Protein AF-A0A959EUJ0-F1 (afdb_monomer_lite)

Radius of gyration: 27.32 Å; chains: 1; bounding box: 56×69×72 Å

Foldseek 3Di:
DFVLVQCVQCVVPFAAEAAQDLDCVVQVSVVVSVHFGQLRWDLDLPQLLLVVLLLQCLLQEPPRDLVSLLSQLPRPDHLADVVVSVQVNVVCVVPPGADDPVNVVSVVVVLVVLVVVCVPDVVRDSVSNVVSCCLRRVDDHDYLADKDFLVNLLVSLVVLLVSLVVVCVVDVPVACSSVLSNVLSVVLNVVSVPDPDRIDHPVRSSVSSVVSSRRDTDRRDHGDPPHRHYDNFLVVCPAAIQEYEYAAQFADDDDQDADPDDPVVCVVCVVVVHHDDHSVNVVVVVVVSVCSNVVRHRHYYHYDHDQDDPRDGTHGHPCVVVVPVVDPCCQLVDADPVPDDCPHNCVVVTDGDDDDDDPDDPPD

Secondary structure (DSSP, 8-state):
-HHHHHHHH-TT--PEEE--S--SHHHHHHHHTTPPP--PEE--S--HHHHHHHHGGGGGEES--HHHHHHHHT-SS-SS-HHHHHHHHHHHHHS-SSS-HHHHHHHHHHHHHHHHHHTT-TT--HHHHHHHHIIIIIS--EETTSEEEHHHHHHHHHHHHHHHHHHHHH-GGGTTHHHHHHHHHHHHHHHHHH-S-SEEEHHHHHHHHHHHTS---EESSPPPTTPPPEESSGGG--S-EEEEEESS-B--PPP----SS-HHHHHHHHHTT--PPPHHHHHHHHHHHHHHHHHHEEEEEEE---SEETTEE-PBPTHHHHHHHH-S-GGGG---TTT--TTSGGGGT--PPPP-PPP-----

Structure (mmCIF, N/CA/C/O backbone):
data_AF-A0A959EUJ0-F1
#
_entry.id   AF-A0A959EUJ0-F1
#
loop_
_atom_site.group_PDB
_atom_site.id
_atom_site.type_symbol
_atom_site.label_atom_id
_atom_site.label_alt_id
_atom_site.label_comp_id
_atom_site.label_asym_id
_atom_site.label_entity_id
_atom_site.label_seq_id
_atom_site.pdbx_PDB_ins_code
_atom_site.Cartn_x
_atom_site.Cartn_y
_atom_site.Cartn_z
_atom_site.occupancy
_atom_site.B_iso_or_equiv
_atom_site.auth_seq_id
_atom_site.auth_comp_id
_atom_site.auth_asym_id
_atom_site.auth_atom_id
_atom_site.pdbx_PDB_model_num
ATOM 1 N N . GLY A 1 1 ? -4.614 -15.466 13.936 1.00 77.56 1 GLY A N 1
ATOM 2 C CA . GLY A 1 1 ? -4.045 -14.564 14.977 1.00 77.56 1 GLY A CA 1
ATOM 3 C C . GLY A 1 1 ? -4.871 -14.609 16.260 1.00 77.56 1 GLY A C 1
ATOM 4 O O . GLY A 1 1 ? -6.018 -15.037 16.193 1.00 77.56 1 GLY A O 1
ATOM 5 N N . TYR A 1 2 ? -4.330 -14.190 17.417 1.00 85.69 2 TYR A N 1
ATOM 6 C CA . TYR A 1 2 ? -4.992 -14.361 18.731 1.00 85.69 2 TYR A CA 1
ATOM 7 C C . TYR A 1 2 ? -6.397 -13.739 18.792 1.00 85.69 2 TYR A C 1
ATOM 9 O O . TYR A 1 2 ? -7.359 -14.423 19.137 1.00 85.69 2 TYR A O 1
ATOM 17 N N . LEU A 1 3 ? -6.545 -12.471 18.385 1.00 89.12 3 LEU A N 1
ATOM 18 C CA . LEU A 1 3 ? -7.841 -11.783 18.412 1.00 89.12 3 LEU A CA 1
ATOM 19 C C . LEU A 1 3 ? -8.878 -12.432 17.475 1.00 89.12 3 LEU A C 1
ATOM 21 O O . LEU A 1 3 ? -10.041 -12.574 17.839 1.00 89.12 3 LEU A O 1
ATOM 25 N N . ALA A 1 4 ? -8.465 -12.901 16.297 1.00 91.69 4 ALA A N 1
ATOM 26 C CA . ALA A 1 4 ? -9.360 -13.622 15.392 1.00 91.69 4 ALA A CA 1
ATOM 27 C C . ALA A 1 4 ? -9.865 -14.943 16.004 1.00 91.69 4 ALA A C 1
ATOM 29 O O . ALA A 1 4 ? -11.054 -15.257 15.931 1.00 91.69 4 ALA A O 1
ATOM 30 N N . GLN A 1 5 ? -8.996 -15.683 16.701 1.00 90.12 5 GLN A N 1
ATOM 31 C CA . GLN A 1 5 ? -9.407 -16.876 17.449 1.00 90.12 5 GLN A CA 1
ATOM 32 C C . GLN A 1 5 ? -10.341 -16.535 18.615 1.00 90.12 5 GLN A C 1
ATOM 34 O O . GLN A 1 5 ? -11.260 -17.309 18.896 1.00 90.12 5 GLN A O 1
ATOM 39 N N . LEU A 1 6 ? -10.131 -15.390 19.276 1.00 90.25 6 LEU A N 1
ATOM 40 C CA . LEU A 1 6 ? -11.024 -14.882 20.316 1.00 90.25 6 LEU A CA 1
ATOM 41 C C . LEU A 1 6 ? -12.431 -14.665 19.750 1.00 90.25 6 LEU A C 1
ATOM 43 O O . LEU A 1 6 ? -13.390 -15.189 20.311 1.00 90.25 6 LEU A O 1
ATOM 47 N N . PHE A 1 7 ? -12.563 -13.978 18.612 1.00 93.69 7 PHE A N 1
ATOM 48 C CA . PHE A 1 7 ? -13.858 -13.784 17.955 1.00 93.69 7 PHE A CA 1
ATOM 49 C C . PHE A 1 7 ? -14.520 -15.108 17.575 1.00 93.69 7 PHE A C 1
ATOM 51 O O . PHE A 1 7 ? -15.696 -15.314 17.870 1.00 93.69 7 PHE A O 1
ATOM 58 N N . ARG A 1 8 ? -13.760 -16.053 17.006 1.00 93.06 8 ARG A N 1
ATOM 59 C CA . ARG A 1 8 ? -14.292 -17.368 16.621 1.00 93.06 8 ARG A CA 1
ATOM 60 C C . ARG A 1 8 ? -14.852 -18.151 17.808 1.00 93.06 8 ARG A C 1
ATOM 62 O O . ARG A 1 8 ? -15.856 -18.843 17.674 1.00 93.06 8 ARG A O 1
ATOM 69 N N . ARG A 1 9 ? -14.199 -18.064 18.969 1.00 92.19 9 ARG A N 1
ATOM 70 C CA . ARG A 1 9 ? -14.621 -18.745 20.206 1.00 92.19 9 ARG A CA 1
ATOM 71 C C . ARG A 1 9 ? -15.752 -18.026 20.937 1.00 92.19 9 ARG A C 1
ATOM 73 O O . ARG A 1 9 ? -16.421 -18.642 21.758 1.00 92.19 9 ARG A O 1
ATOM 80 N N . ASN A 1 10 ? -15.981 -16.752 20.634 1.00 92.81 10 ASN A N 1
ATOM 81 C CA . ASN A 1 10 ? -16.971 -15.913 21.299 1.00 92.81 10 ASN A CA 1
ATOM 82 C C . ASN A 1 10 ? -17.925 -15.301 20.256 1.00 92.81 10 ASN A C 1
ATOM 84 O O . ASN A 1 10 ? -17.923 -14.087 20.074 1.00 92.81 10 ASN A O 1
ATOM 88 N N . PRO A 1 11 ? -18.773 -16.098 19.575 1.00 91.88 11 PRO A N 1
ATOM 89 C CA . PRO A 1 11 ? -19.601 -15.617 18.461 1.00 91.88 11 PRO A CA 1
ATOM 90 C C . PRO A 1 11 ? -20.630 -14.544 18.861 1.00 91.88 11 PRO A C 1
ATOM 92 O O . PRO A 1 11 ? -21.069 -13.764 18.018 1.00 91.88 11 PRO A O 1
ATOM 95 N N . ALA A 1 12 ? -21.004 -14.482 20.145 1.00 92.25 12 ALA A N 1
ATOM 96 C CA . ALA A 1 12 ? -21.861 -13.431 20.696 1.00 92.25 12 ALA A CA 1
ATOM 97 C C . ALA A 1 12 ? -21.122 -12.093 20.903 1.00 92.25 12 ALA A C 1
ATOM 99 O O . ALA A 1 12 ? -21.755 -11.050 21.062 1.00 92.25 12 ALA A O 1
ATOM 100 N N . PHE A 1 13 ? -19.787 -12.100 20.917 1.00 93.38 13 PHE A N 1
ATOM 101 C CA . PHE A 1 13 ? -18.982 -10.892 21.007 1.00 93.38 13 PHE A CA 1
ATOM 102 C C . PHE A 1 13 ? -18.775 -10.300 19.611 1.00 93.38 13 PHE A C 1
ATOM 104 O O . PHE A 1 13 ? -17.874 -10.690 18.871 1.00 93.38 13 PHE A O 1
ATOM 111 N N . ARG A 1 14 ? -19.638 -9.346 19.253 1.00 94.31 14 ARG A N 1
ATOM 112 C CA . ARG A 1 14 ? -19.612 -8.643 17.964 1.00 94.31 14 ARG A CA 1
ATOM 113 C C . ARG A 1 14 ? -19.468 -7.130 18.169 1.00 94.31 14 ARG A C 1
ATOM 115 O O . ARG A 1 14 ? -20.455 -6.410 18.021 1.00 94.31 14 ARG A O 1
ATOM 122 N N . PRO A 1 15 ? -18.283 -6.646 18.576 1.00 96.25 15 PRO A N 1
ATOM 123 C CA . PRO A 1 15 ? -18.059 -5.221 18.776 1.00 96.25 15 PRO A CA 1
ATOM 124 C C . PRO A 1 15 ? -18.045 -4.463 17.445 1.00 96.25 15 PRO A C 1
ATOM 126 O O . PRO A 1 15 ? -17.823 -5.043 16.381 1.00 96.25 15 PRO A O 1
ATOM 129 N N . VAL A 1 16 ? -18.215 -3.144 17.525 1.00 97.12 16 VAL A N 1
ATOM 130 C CA . VAL A 1 16 ? -17.777 -2.241 16.456 1.00 97.12 16 VAL A CA 1
ATOM 131 C C . VAL A 1 16 ? -16.267 -2.046 16.586 1.00 97.12 16 VAL A C 1
ATOM 133 O O . VAL A 1 16 ? -15.774 -1.718 17.663 1.00 97.12 16 VAL A O 1
ATOM 136 N N . CYS A 1 17 ? -15.523 -2.252 15.504 1.00 96.19 17 CYS A N 1
ATOM 137 C CA . CYS A 1 17 ? -14.071 -2.118 15.491 1.00 96.19 17 CYS A CA 1
ATOM 138 C C . CYS A 1 17 ? -13.645 -0.711 15.043 1.00 96.19 17 CYS A C 1
ATOM 140 O O . CYS A 1 17 ? -13.953 -0.288 13.933 1.00 96.19 17 CYS A O 1
ATOM 142 N N . LEU A 1 18 ? -12.896 0.011 15.872 1.00 94.94 18 LEU A N 1
ATOM 143 C CA . LEU A 1 18 ? -12.153 1.198 15.458 1.00 94.94 18 LEU A CA 1
ATOM 144 C C . LEU A 1 18 ? -10.769 0.750 14.983 1.00 94.94 18 LEU A C 1
ATOM 146 O O . LEU A 1 18 ? -9.990 0.224 15.776 1.00 94.94 18 LEU A O 1
ATOM 150 N N . LEU A 1 19 ? -10.496 0.935 13.691 1.00 92.62 19 LEU A N 1
ATOM 151 C CA . LEU A 1 19 ? -9.289 0.486 12.997 1.00 92.62 19 LEU A CA 1
ATOM 152 C C . LEU A 1 19 ? -8.544 1.709 12.431 1.00 92.62 19 LEU A C 1
ATOM 154 O O . LEU A 1 19 ? -8.757 2.053 11.273 1.00 92.62 19 LEU A O 1
ATOM 158 N N . PRO A 1 20 ? -7.703 2.409 13.214 1.00 85.75 20 PRO A N 1
ATOM 159 C CA . PRO A 1 20 ? -7.078 3.671 12.795 1.00 85.75 20 PRO A CA 1
ATOM 160 C C . PRO A 1 20 ? -6.220 3.553 11.531 1.00 85.75 20 PRO A C 1
ATOM 162 O O . PRO A 1 20 ? -6.082 4.502 10.761 1.00 85.75 20 PRO A O 1
ATOM 165 N N . GLU A 1 21 ? -5.652 2.372 11.303 1.00 78.44 21 GLU A N 1
ATOM 166 C CA . GLU A 1 21 ? -4.796 2.083 10.163 1.00 78.44 21 GLU A CA 1
ATOM 167 C C . GLU A 1 21 ? -5.524 1.241 9.117 1.00 78.44 21 GLU A C 1
ATOM 169 O O . GLU A 1 21 ? -6.150 0.226 9.421 1.00 78.44 21 GLU A O 1
ATOM 174 N N . LYS A 1 22 ? -5.365 1.620 7.845 1.00 73.69 22 LYS A N 1
ATOM 175 C CA . LYS A 1 22 ? -5.838 0.846 6.688 1.00 73.69 22 LYS A CA 1
ATOM 176 C C . LYS A 1 22 ? -4.865 -0.293 6.356 1.00 73.69 22 LYS A C 1
ATOM 178 O O . LYS A 1 22 ? -4.265 -0.325 5.276 1.00 73.69 22 LYS A O 1
ATOM 183 N N . ASN A 1 23 ? -4.669 -1.194 7.318 1.00 76.12 23 ASN A N 1
ATOM 184 C CA . ASN A 1 23 ? -3.876 -2.412 7.170 1.00 76.12 23 ASN A CA 1
ATOM 185 C C . ASN A 1 23 ? -4.783 -3.653 7.209 1.00 76.12 23 ASN A C 1
ATOM 187 O O . ASN A 1 23 ? -5.855 -3.644 7.809 1.00 76.12 23 ASN A O 1
ATOM 191 N N . ARG A 1 24 ? -4.366 -4.723 6.526 1.00 81.94 24 ARG A N 1
ATOM 192 C CA . ARG A 1 24 ? -5.159 -5.959 6.416 1.00 81.94 24 ARG A CA 1
ATOM 193 C C . ARG A 1 24 ? -4.820 -6.995 7.483 1.00 81.94 24 ARG A C 1
ATOM 195 O O . ARG A 1 24 ? -5.439 -8.044 7.501 1.00 81.94 24 ARG A O 1
ATOM 202 N N . THR A 1 25 ? -3.914 -6.698 8.415 1.00 86.06 25 THR A N 1
ATOM 203 C CA . THR A 1 25 ? -3.422 -7.661 9.414 1.00 86.06 25 THR A CA 1
ATOM 204 C C . THR A 1 25 ? -4.556 -8.321 10.200 1.00 86.06 25 THR A C 1
ATOM 206 O O . THR A 1 25 ? -4.563 -9.539 10.376 1.00 86.06 25 THR A O 1
ATOM 209 N N . LEU A 1 26 ? -5.531 -7.530 10.663 1.00 89.25 26 LEU A N 1
ATOM 210 C CA . LEU A 1 26 ? -6.684 -8.069 11.382 1.00 89.25 26 LEU A CA 1
ATOM 211 C C . LEU A 1 26 ? -7.627 -8.841 10.450 1.00 89.25 26 LEU A C 1
ATOM 213 O O . LEU A 1 26 ? -8.055 -9.932 10.806 1.00 89.25 26 LEU A O 1
ATOM 217 N N . ASP A 1 27 ? -7.928 -8.294 9.272 1.00 91.25 27 ASP A N 1
ATOM 218 C CA . ASP A 1 27 ? -8.828 -8.900 8.280 1.00 91.25 27 ASP A CA 1
ATOM 219 C C . ASP A 1 27 ? -8.297 -10.257 7.784 1.00 91.25 27 ASP A C 1
ATOM 221 O O . ASP A 1 27 ? -8.982 -11.270 7.879 1.00 91.25 27 ASP A O 1
ATOM 225 N N . ASP A 1 28 ? -7.023 -10.320 7.392 1.00 89.44 28 ASP A N 1
ATOM 226 C CA . ASP A 1 28 ? -6.352 -11.556 6.983 1.00 89.44 28 ASP A CA 1
ATOM 227 C C . ASP A 1 28 ? -6.362 -12.592 8.121 1.00 89.44 28 ASP A C 1
ATOM 229 O O . ASP A 1 28 ? -6.591 -13.779 7.889 1.00 89.44 28 ASP A O 1
ATOM 233 N N . ALA A 1 29 ? -6.177 -12.157 9.374 1.00 90.94 29 ALA A N 1
ATOM 234 C CA . ALA A 1 29 ? -6.268 -13.047 10.527 1.00 90.94 29 ALA A CA 1
ATOM 235 C C . ALA A 1 29 ? -7.696 -13.566 10.770 1.00 90.94 29 ALA A C 1
ATOM 237 O O . ALA A 1 29 ? -7.837 -14.710 11.203 1.00 90.94 29 ALA A O 1
ATOM 238 N N . LEU A 1 30 ? -8.734 -12.757 10.525 1.00 92.88 30 LEU A N 1
ATOM 239 C CA . LEU A 1 30 ? -10.138 -13.178 10.600 1.00 92.88 30 LEU A CA 1
ATOM 240 C C . LEU A 1 30 ? -10.429 -14.246 9.542 1.00 92.88 30 LEU A C 1
ATOM 242 O O . LEU A 1 30 ? -10.909 -15.327 9.889 1.00 92.88 30 LEU A O 1
ATOM 246 N N . VAL A 1 31 ? -10.049 -13.984 8.290 1.00 91.69 31 VAL A N 1
ATOM 247 C CA . VAL A 1 31 ? -10.242 -14.904 7.159 1.00 91.69 31 VAL A CA 1
ATOM 248 C C . VAL A 1 31 ? -9.523 -16.233 7.394 1.00 91.69 31 VAL A C 1
ATOM 250 O O . VAL A 1 31 ? -10.121 -17.295 7.232 1.00 91.69 31 VAL A O 1
ATOM 253 N N . GLN A 1 32 ? -8.272 -16.206 7.867 1.00 89.88 32 GLN A N 1
ATOM 254 C CA . GLN A 1 32 ? -7.517 -17.421 8.210 1.00 89.88 32 GLN A CA 1
ATOM 255 C C . GLN A 1 32 ? -8.189 -18.273 9.296 1.00 89.88 32 GLN A C 1
ATOM 257 O O . GLN A 1 32 ? -8.022 -19.491 9.321 1.00 89.88 32 GLN A O 1
ATOM 262 N N . GLU A 1 33 ? -8.949 -17.653 10.200 1.00 91.44 33 GLU A N 1
ATOM 263 C CA . GLU A 1 33 ? -9.708 -18.357 11.237 1.00 91.44 33 GLU A CA 1
ATOM 264 C C . GLU A 1 33 ? -11.118 -18.774 10.785 1.00 91.44 33 GLU A C 1
ATOM 266 O O . GLU A 1 33 ? -11.860 -19.355 11.584 1.00 91.44 33 GLU A O 1
ATOM 271 N N . GLY A 1 34 ? -11.475 -18.524 9.519 1.00 92.06 34 GLY A N 1
ATOM 272 C CA . GLY A 1 34 ? -12.773 -18.847 8.924 1.00 92.06 34 GLY A CA 1
ATOM 273 C C . GLY A 1 34 ? -13.881 -17.845 9.258 1.00 92.06 34 GLY A C 1
ATOM 274 O O . GLY A 1 34 ? -15.056 -18.207 9.223 1.00 92.06 34 GLY A O 1
ATOM 275 N N . LEU A 1 35 ? -13.526 -16.615 9.642 1.00 94.75 35 LEU A N 1
ATOM 276 C CA . LEU A 1 35 ? -14.478 -15.530 9.882 1.00 94.75 35 LEU A CA 1
ATOM 277 C C . LEU A 1 35 ? -14.647 -14.667 8.618 1.00 94.75 35 LEU A C 1
ATOM 279 O O . LEU A 1 35 ? -13.693 -14.559 7.848 1.00 94.75 35 LEU A O 1
ATOM 283 N N . PRO A 1 36 ? -15.820 -14.033 8.416 1.00 94.19 36 PRO A N 1
ATOM 284 C CA . PRO A 1 36 ? -16.077 -13.244 7.214 1.00 94.19 36 PRO A CA 1
ATOM 285 C C . PRO A 1 36 ? -15.117 -12.060 7.074 1.00 94.19 36 PRO A C 1
ATOM 287 O O . PRO A 1 36 ? -14.876 -11.345 8.055 1.00 94.19 36 PRO A O 1
ATOM 290 N N . SER A 1 37 ? -14.618 -11.830 5.858 1.00 92.94 37 SER A N 1
ATOM 291 C CA . SER A 1 37 ? -13.744 -10.690 5.569 1.00 92.94 37 SER A CA 1
ATOM 292 C C . SER A 1 37 ? -14.455 -9.355 5.795 1.00 92.94 37 SER A C 1
ATOM 294 O O . SER A 1 37 ? -15.610 -9.159 5.412 1.00 92.94 37 SER A O 1
ATOM 296 N N . LEU A 1 38 ? -13.735 -8.412 6.399 1.00 92.00 38 LEU A N 1
ATOM 297 C CA . LEU A 1 38 ? -14.149 -7.021 6.577 1.00 92.00 38 LEU A CA 1
ATOM 298 C C . LEU A 1 38 ? -14.074 -6.224 5.266 1.00 92.00 38 LEU A C 1
ATOM 300 O O . LEU A 1 38 ? -14.677 -5.157 5.177 1.00 92.00 38 LEU A O 1
ATOM 304 N N . GLY A 1 39 ? -13.326 -6.708 4.271 1.00 88.00 39 GLY A N 1
ATOM 305 C CA . GLY A 1 39 ? -13.074 -5.989 3.025 1.00 88.00 39 GLY A CA 1
ATOM 306 C C . GLY A 1 39 ? -12.170 -4.766 3.205 1.00 88.00 39 GLY A C 1
ATOM 307 O O . GLY A 1 39 ? -12.369 -3.734 2.555 1.00 88.00 39 GLY A O 1
ATOM 308 N N . ILE A 1 40 ? -11.185 -4.837 4.113 1.00 85.75 40 ILE A N 1
ATOM 309 C CA . ILE A 1 40 ? -10.312 -3.691 4.402 1.00 85.75 40 ILE A CA 1
ATOM 310 C C . ILE A 1 40 ? -9.396 -3.412 3.210 1.00 85.75 40 ILE A C 1
ATOM 312 O O . ILE A 1 40 ? -8.676 -4.278 2.707 1.00 85.75 40 ILE A O 1
ATOM 316 N N . GLN A 1 41 ? -9.372 -2.147 2.790 1.00 72.75 41 GLN A N 1
ATOM 317 C CA . GLN A 1 41 ? -8.448 -1.679 1.767 1.00 72.75 41 GLN A CA 1
ATOM 318 C C . GLN A 1 41 ? -7.023 -1.654 2.318 1.00 72.75 41 GLN A C 1
ATOM 320 O O . GLN A 1 41 ? -6.772 -1.035 3.350 1.00 72.75 41 GLN A O 1
ATOM 325 N N . SER A 1 42 ? -6.072 -2.260 1.603 1.00 65.88 42 SER A N 1
ATOM 326 C CA . SER A 1 42 ? -4.654 -2.124 1.950 1.00 65.88 42 SER A CA 1
ATOM 327 C C . SER A 1 42 ? -4.063 -0.897 1.269 1.00 65.88 42 SER A C 1
ATOM 329 O O . SER A 1 42 ? -4.101 -0.769 0.039 1.00 65.88 42 SER A O 1
ATOM 331 N N . ALA A 1 43 ? -3.470 -0.020 2.077 1.00 56.88 43 ALA A N 1
ATOM 332 C CA . ALA A 1 43 ? -2.674 1.123 1.639 1.00 56.88 43 ALA A CA 1
ATOM 333 C C . ALA A 1 43 ? -1.167 0.911 1.912 1.00 56.88 43 ALA A C 1
ATOM 335 O O . ALA A 1 43 ? -0.458 1.858 2.230 1.00 56.88 43 ALA A O 1
ATOM 336 N N . SER A 1 44 ? -0.657 -0.329 1.809 1.00 53.97 44 SER A N 1
ATOM 337 C CA . SER A 1 44 ? 0.768 -0.596 2.085 1.00 53.97 44 SER A CA 1
ATOM 338 C C . SER A 1 44 ? 1.705 0.179 1.145 1.00 53.97 44 SER A C 1
ATOM 340 O O . SER A 1 44 ? 1.530 0.123 -0.076 1.00 53.97 44 SER A O 1
ATOM 342 N N . LEU A 1 45 ? 2.701 0.852 1.738 1.00 46.56 45 LEU A N 1
ATOM 343 C CA . LEU A 1 45 ? 3.821 1.555 1.090 1.00 46.56 45 LEU A CA 1
ATOM 344 C C . LEU A 1 45 ? 4.936 0.599 0.627 1.00 46.56 45 LEU A C 1
ATOM 346 O O . LEU A 1 45 ? 5.677 0.904 -0.309 1.00 46.56 45 LEU A O 1
ATOM 350 N N . ALA A 1 46 ? 5.054 -0.568 1.266 1.00 47.78 46 ALA A N 1
ATOM 351 C CA . ALA A 1 46 ? 6.067 -1.576 0.974 1.00 47.78 46 ALA A CA 1
ATOM 352 C C . ALA A 1 46 ? 5.536 -2.562 -0.076 1.00 47.78 46 ALA A C 1
ATOM 354 O O . ALA A 1 46 ? 5.164 -3.692 0.238 1.00 47.78 46 ALA A O 1
ATOM 355 N N . ARG A 1 47 ? 5.441 -2.113 -1.333 1.00 62.62 47 ARG A N 1
ATOM 356 C CA . ARG A 1 47 ? 5.062 -2.968 -2.468 1.00 62.62 47 ARG A CA 1
ATOM 357 C C . ARG A 1 47 ? 6.268 -3.160 -3.386 1.00 62.62 47 ARG A C 1
ATOM 359 O O . ARG A 1 47 ? 6.521 -2.280 -4.209 1.00 62.62 47 ARG A O 1
ATOM 366 N N . PRO A 1 48 ? 6.983 -4.298 -3.294 1.00 61.56 48 PRO A N 1
ATOM 367 C CA . PRO A 1 48 ? 8.112 -4.600 -4.175 1.00 61.56 48 PRO A CA 1
ATOM 368 C C . PRO A 1 48 ? 7.760 -4.476 -5.665 1.00 61.56 48 PRO A C 1
ATOM 370 O O . PRO A 1 48 ? 8.572 -4.011 -6.454 1.00 61.56 48 PRO A O 1
ATOM 373 N N . SER A 1 49 ? 6.516 -4.792 -6.053 1.00 70.00 49 SER A N 1
ATOM 374 C CA . SER A 1 49 ? 6.051 -4.635 -7.435 1.00 70.00 49 SER A CA 1
ATOM 375 C C . SER A 1 49 ? 5.993 -3.180 -7.909 1.00 70.00 49 SER A C 1
ATOM 377 O O . SER A 1 49 ? 6.191 -2.941 -9.091 1.00 70.00 49 SER A O 1
ATOM 379 N N . LEU A 1 50 ? 5.771 -2.191 -7.031 1.00 77.31 50 LEU A N 1
ATOM 380 C CA . LEU A 1 50 ? 5.731 -0.772 -7.419 1.00 77.31 50 LEU A CA 1
ATOM 381 C C . LEU A 1 50 ? 7.124 -0.156 -7.580 1.00 77.31 50 LEU A C 1
ATOM 383 O O . LEU A 1 50 ? 7.259 0.866 -8.251 1.00 77.31 50 LEU A O 1
ATOM 387 N N . GLN A 1 51 ? 8.166 -0.771 -7.011 1.00 82.31 51 GLN A N 1
ATOM 388 C CA . GLN A 1 51 ? 9.559 -0.346 -7.194 1.00 82.31 51 GLN A CA 1
ATOM 389 C C . GLN A 1 51 ? 9.932 -0.286 -8.679 1.00 82.31 51 GLN A C 1
ATOM 391 O O . GLN A 1 51 ? 10.649 0.615 -9.115 1.00 82.31 51 GLN A O 1
ATOM 396 N N . ILE A 1 52 ? 9.343 -1.179 -9.476 1.00 89.88 52 ILE A N 1
ATOM 397 C CA . ILE A 1 52 ? 9.548 -1.233 -10.915 1.00 89.88 52 ILE A CA 1
ATOM 398 C C . ILE A 1 52 ? 9.178 0.074 -11.623 1.00 89.88 52 ILE A C 1
ATOM 400 O O . ILE A 1 52 ? 9.870 0.454 -12.558 1.00 89.88 52 ILE A O 1
ATOM 404 N N . LEU A 1 53 ? 8.169 0.819 -11.142 1.00 90.06 53 LEU A N 1
ATOM 405 C CA . LEU A 1 53 ? 7.747 2.097 -11.733 1.00 90.06 53 LEU A CA 1
ATOM 406 C C . LEU A 1 53 ? 8.880 3.129 -11.726 1.00 90.06 53 LEU A C 1
ATOM 408 O O . LEU A 1 53 ? 8.975 3.948 -12.637 1.00 90.06 53 LEU A O 1
ATOM 412 N N . LYS A 1 54 ? 9.750 3.072 -10.711 1.00 88.94 54 LYS A N 1
ATOM 413 C CA . LYS A 1 54 ? 10.927 3.940 -10.590 1.00 88.94 54 LYS A CA 1
ATOM 414 C C . LYS A 1 54 ? 12.094 3.446 -11.437 1.00 88.94 54 LYS A C 1
ATOM 416 O O . LYS A 1 54 ? 12.859 4.255 -11.944 1.00 88.94 54 LYS A O 1
ATOM 421 N N . LEU A 1 55 ? 12.239 2.131 -11.583 1.00 93.19 55 LEU A N 1
ATOM 422 C CA . LEU A 1 55 ? 13.380 1.530 -12.273 1.00 93.19 55 LEU A CA 1
ATOM 423 C C . LEU A 1 55 ? 13.235 1.557 -13.794 1.00 93.19 55 LEU A C 1
ATOM 425 O O . LEU A 1 55 ? 14.219 1.774 -14.495 1.00 93.19 55 LEU A O 1
ATOM 429 N N . VAL A 1 56 ? 12.018 1.403 -14.321 1.00 94.50 56 VAL A N 1
ATOM 430 C CA . VAL A 1 56 ? 11.791 1.370 -15.777 1.00 94.50 56 VAL A CA 1
ATOM 431 C C . VAL A 1 56 ? 12.187 2.672 -16.476 1.00 94.50 56 VAL A C 1
ATOM 433 O O . VAL A 1 56 ? 12.584 2.647 -17.639 1.00 94.50 56 VAL A O 1
ATOM 436 N N . THR A 1 57 ? 12.144 3.811 -15.778 1.00 93.88 57 THR A N 1
ATOM 437 C CA . THR A 1 57 ? 12.559 5.104 -16.338 1.00 93.88 57 THR A CA 1
ATOM 438 C C . THR A 1 57 ? 14.075 5.225 -16.480 1.00 93.88 57 THR A C 1
ATOM 440 O O . THR A 1 57 ? 14.534 5.997 -17.317 1.00 93.88 57 THR A O 1
ATOM 443 N N . ALA A 1 58 ? 14.870 4.433 -15.747 1.00 93.44 58 ALA A N 1
ATOM 444 C CA . ALA A 1 58 ? 16.331 4.434 -15.864 1.00 93.44 58 ALA A CA 1
ATOM 445 C C . ALA A 1 58 ? 16.797 4.059 -17.279 1.00 93.44 58 ALA A C 1
ATOM 447 O O . ALA A 1 58 ? 17.810 4.562 -17.757 1.00 93.44 58 ALA A O 1
ATOM 448 N N . PHE A 1 59 ? 16.018 3.236 -17.985 1.00 95.00 59 PHE A N 1
ATOM 449 C CA . PHE A 1 59 ? 16.320 2.815 -19.350 1.00 95.00 59 PHE A CA 1
ATOM 450 C C . PHE A 1 59 ? 16.142 3.928 -20.398 1.00 95.00 59 PHE A C 1
ATOM 452 O O . PHE A 1 59 ? 16.419 3.683 -21.571 1.00 95.00 59 PHE A O 1
ATOM 459 N N . LEU A 1 60 ? 15.625 5.111 -20.036 1.00 95.81 60 LEU A N 1
ATOM 460 C CA . LEU A 1 60 ? 15.494 6.264 -20.944 1.00 95.81 60 LEU A CA 1
ATOM 461 C C . LEU A 1 60 ? 16.790 7.042 -21.118 1.00 95.81 60 LEU A C 1
ATOM 463 O O . LEU A 1 60 ? 16.943 7.715 -22.132 1.00 95.81 60 LEU A O 1
ATOM 467 N N . TRP A 1 61 ? 17.688 6.970 -20.143 1.00 95.62 61 TRP A N 1
ATOM 468 C CA . TRP A 1 61 ? 18.755 7.949 -19.999 1.00 95.62 61 TRP A CA 1
ATOM 469 C C . TRP A 1 61 ? 20.105 7.408 -20.457 1.00 95.62 61 TRP A C 1
ATOM 471 O O . TRP A 1 61 ? 20.389 6.216 -20.326 1.00 95.62 61 TRP A O 1
ATOM 481 N N . ASP A 1 62 ? 20.928 8.304 -20.993 1.00 93.69 62 ASP A N 1
ATOM 482 C CA . ASP A 1 62 ? 22.333 8.094 -21.315 1.00 93.69 62 ASP A CA 1
ATOM 483 C C . ASP A 1 62 ? 23.200 9.089 -20.509 1.00 93.69 62 ASP A C 1
ATOM 485 O O . ASP A 1 62 ? 22.930 10.293 -20.547 1.00 93.69 62 ASP A O 1
ATOM 489 N N . PRO A 1 63 ? 24.216 8.624 -19.758 1.00 92.50 63 PRO A N 1
ATOM 490 C CA . PRO A 1 63 ? 24.563 7.222 -19.545 1.00 92.50 63 PRO A CA 1
ATOM 491 C C . PRO A 1 63 ? 23.496 6.480 -18.728 1.00 92.50 63 PRO A C 1
ATOM 493 O O . PRO A 1 63 ? 22.827 7.048 -17.864 1.00 92.50 63 PRO A O 1
ATOM 496 N N . VAL A 1 64 ? 23.367 5.179 -18.983 1.00 90.00 64 VAL A N 1
ATOM 497 C CA . VAL A 1 64 ? 22.527 4.300 -18.161 1.00 90.00 64 VAL A CA 1
ATOM 498 C C . VAL A 1 64 ? 23.124 4.163 -16.768 1.00 90.00 64 VAL A C 1
ATOM 500 O O . VAL A 1 64 ? 24.323 3.933 -16.628 1.00 90.00 64 VAL A O 1
ATOM 503 N N . ASP A 1 65 ? 22.270 4.224 -15.748 1.00 91.44 65 ASP A N 1
ATOM 504 C CA . ASP A 1 65 ? 22.636 3.913 -14.368 1.00 91.44 65 ASP A CA 1
ATOM 505 C C . ASP A 1 65 ? 22.739 2.381 -14.179 1.00 91.44 65 ASP A C 1
ATOM 507 O O . ASP A 1 65 ? 21.710 1.692 -14.159 1.00 91.44 65 ASP A O 1
ATOM 511 N N . PRO A 1 66 ? 23.956 1.813 -14.049 1.00 89.81 66 PRO A N 1
ATOM 512 C CA . PRO A 1 66 ? 24.140 0.366 -13.963 1.00 89.81 66 PRO A CA 1
ATOM 513 C C . PRO A 1 66 ? 23.557 -0.225 -12.674 1.00 89.81 66 PRO A C 1
ATOM 515 O O . PRO A 1 66 ? 23.161 -1.392 -12.675 1.00 89.81 66 PRO A O 1
ATOM 518 N N . TYR A 1 67 ? 23.448 0.560 -11.596 1.00 90.75 67 TYR A N 1
ATOM 519 C CA . TYR A 1 67 ? 22.871 0.096 -10.335 1.00 90.75 67 TYR A CA 1
ATOM 520 C C . TYR A 1 67 ? 21.360 -0.070 -10.462 1.00 90.75 67 TYR A C 1
ATOM 522 O O . TYR A 1 67 ? 20.838 -1.120 -10.094 1.00 90.75 67 TYR A O 1
ATOM 530 N N . LYS A 1 68 ? 20.667 0.901 -11.074 1.00 92.44 68 LYS A N 1
ATOM 531 C CA . LYS A 1 68 ? 19.221 0.792 -11.346 1.00 92.44 68 LYS A CA 1
ATOM 532 C C . LYS A 1 68 ? 18.903 -0.357 -12.306 1.00 92.44 68 LYS A C 1
ATOM 534 O O . LYS A 1 68 ? 17.889 -1.033 -12.140 1.00 92.44 68 LYS A O 1
ATOM 539 N N . VAL A 1 69 ? 19.766 -0.616 -13.293 1.00 93.12 69 VAL A N 1
ATOM 540 C CA . VAL A 1 69 ? 19.593 -1.774 -14.187 1.00 93.12 69 VAL A CA 1
ATOM 541 C C . VAL A 1 69 ? 19.803 -3.090 -13.445 1.00 93.12 69 VAL A C 1
ATOM 543 O O . VAL A 1 69 ? 18.985 -3.993 -13.610 1.00 93.12 69 VAL A O 1
ATOM 546 N N . LEU A 1 70 ? 20.849 -3.203 -12.618 1.00 92.94 70 LEU A N 1
ATOM 547 C CA . LEU A 1 70 ? 21.078 -4.387 -11.786 1.00 92.94 70 LEU A CA 1
ATOM 548 C C . LEU A 1 70 ? 19.891 -4.641 -10.846 1.00 92.94 70 LEU A C 1
ATOM 550 O O . LEU A 1 70 ? 19.429 -5.774 -10.731 1.00 92.94 70 LEU A O 1
ATOM 554 N N . GLU A 1 71 ? 19.371 -3.589 -10.217 1.00 92.69 71 GLU A N 1
ATOM 555 C CA . GLU A 1 71 ? 18.194 -3.647 -9.351 1.00 92.69 71 GLU A CA 1
ATOM 556 C C . GLU A 1 71 ? 16.967 -4.163 -10.114 1.00 92.69 71 GLU A C 1
ATOM 558 O O . GLU A 1 71 ? 16.308 -5.092 -9.651 1.00 92.69 71 GLU A O 1
ATOM 563 N N . PHE A 1 72 ? 16.717 -3.651 -11.326 1.00 93.94 72 PHE A N 1
ATOM 564 C CA . PHE A 1 72 ? 15.614 -4.095 -12.183 1.00 93.94 72 PHE A CA 1
ATOM 565 C C . PHE A 1 72 ? 15.702 -5.583 -12.542 1.00 93.94 72 PHE A C 1
ATOM 567 O O . PHE A 1 72 ? 14.723 -6.313 -12.379 1.00 93.94 72 PHE A O 1
ATOM 574 N N . VAL A 1 73 ? 16.862 -6.057 -13.010 1.00 94.12 73 VAL A N 1
ATOM 575 C CA . VAL A 1 73 ? 17.025 -7.474 -13.393 1.00 94.12 73 VAL A CA 1
ATOM 576 C C . VAL A 1 73 ? 17.028 -8.413 -12.184 1.00 94.12 73 VAL A C 1
ATOM 578 O O . VAL A 1 73 ? 16.773 -9.605 -12.338 1.00 94.12 73 VAL A O 1
ATOM 581 N N . SER A 1 74 ? 17.260 -7.882 -10.982 1.00 91.00 74 SER A N 1
ATOM 582 C CA . SER A 1 74 ? 17.233 -8.636 -9.724 1.00 91.00 74 SER A CA 1
ATOM 583 C C . SER A 1 74 ? 15.844 -8.701 -9.080 1.00 91.00 74 SER A C 1
ATOM 585 O O . SER A 1 74 ? 15.671 -9.402 -8.084 1.00 91.00 74 SER A O 1
ATOM 587 N N . LEU A 1 75 ? 14.842 -7.992 -9.616 1.00 88.69 75 LEU A N 1
ATOM 588 C CA . LEU A 1 75 ? 13.487 -8.021 -9.067 1.00 88.69 75 LEU A CA 1
ATOM 589 C C . LEU A 1 75 ? 12.884 -9.439 -9.143 1.00 88.69 75 LEU A C 1
ATOM 591 O O . LEU A 1 75 ? 12.970 -10.080 -10.194 1.00 88.69 75 LEU A O 1
ATOM 595 N N . PRO A 1 76 ? 12.186 -9.915 -8.092 1.00 82.88 76 PRO A N 1
ATOM 596 C CA . PRO A 1 76 ? 11.469 -11.193 -8.139 1.00 82.88 76 PRO A CA 1
ATOM 597 C C . PRO A 1 76 ? 10.375 -11.234 -9.213 1.00 82.88 76 PRO A C 1
ATOM 599 O O . PRO A 1 76 ? 10.075 -12.288 -9.760 1.00 82.88 76 PRO A O 1
ATOM 602 N N . VAL A 1 77 ? 9.777 -10.079 -9.515 1.00 84.00 77 VAL A N 1
ATOM 603 C CA . VAL A 1 77 ? 8.692 -9.920 -10.487 1.00 84.00 77 VAL A CA 1
ATOM 604 C C . VAL A 1 77 ? 9.062 -8.775 -11.428 1.00 84.00 77 VAL A C 1
ATOM 606 O O . VAL A 1 77 ? 9.195 -7.634 -10.985 1.00 84.00 77 VAL A O 1
ATOM 609 N N . LYS A 1 78 ? 9.267 -9.087 -12.713 1.00 91.62 78 LYS A N 1
ATOM 610 C CA . LYS A 1 78 ? 9.811 -8.162 -13.722 1.00 91.62 78 LYS A CA 1
ATOM 611 C C . LYS A 1 78 ? 9.366 -8.515 -15.149 1.00 91.62 78 LYS A C 1
ATOM 613 O O . LYS A 1 78 ? 9.188 -9.696 -15.439 1.00 91.62 78 LYS A O 1
ATOM 618 N N . PRO A 1 79 ? 9.236 -7.529 -16.056 1.00 93.75 79 PRO A N 1
ATOM 619 C CA . PRO A 1 79 ? 8.877 -7.723 -17.455 1.00 93.75 79 PRO A CA 1
ATOM 620 C C . PRO A 1 79 ? 10.088 -8.142 -18.292 1.00 93.75 79 PRO A C 1
ATOM 622 O O . PRO A 1 79 ? 10.439 -7.488 -19.278 1.00 93.75 79 PRO A O 1
ATOM 625 N N . LEU A 1 80 ? 10.753 -9.201 -17.836 1.00 95.19 80 LEU A N 1
ATOM 626 C CA . LEU A 1 80 ? 11.943 -9.790 -18.428 1.00 95.19 80 LEU A CA 1
ATOM 627 C C . LEU A 1 80 ? 12.029 -11.259 -17.998 1.00 95.19 80 LEU A C 1
ATOM 629 O O . LEU A 1 80 ? 11.868 -11.551 -16.813 1.00 95.19 80 LEU A O 1
ATOM 633 N N . ALA A 1 81 ? 12.313 -12.161 -18.935 1.00 94.31 81 ALA A N 1
ATOM 634 C CA . ALA A 1 81 ? 12.501 -13.580 -18.648 1.00 94.31 81 ALA A CA 1
ATOM 635 C C . ALA A 1 81 ? 13.554 -13.803 -17.550 1.00 94.31 81 ALA A C 1
ATOM 637 O O . ALA A 1 81 ? 14.612 -13.167 -17.552 1.00 94.31 81 ALA A O 1
ATOM 638 N N . ASP A 1 82 ? 13.269 -14.705 -16.608 1.00 92.56 82 ASP A N 1
ATOM 639 C CA . ASP A 1 82 ? 14.103 -14.890 -15.415 1.00 92.56 82 ASP A CA 1
ATOM 640 C C . ASP A 1 82 ? 15.507 -15.411 -15.743 1.00 92.56 82 ASP A C 1
ATOM 642 O O . ASP A 1 82 ? 16.483 -14.981 -15.123 1.00 92.56 82 ASP A O 1
ATOM 646 N N . ASP A 1 83 ? 15.642 -16.290 -16.737 1.00 94.06 83 ASP A N 1
ATOM 647 C CA . ASP A 1 83 ? 16.935 -16.830 -17.163 1.00 94.06 83 ASP A CA 1
ATOM 648 C C . ASP A 1 83 ? 17.796 -15.764 -17.862 1.00 94.06 83 ASP A C 1
ATOM 650 O O . ASP A 1 83 ? 18.984 -15.632 -17.552 1.00 94.06 83 ASP A O 1
ATOM 654 N N . LEU A 1 84 ? 17.187 -14.931 -18.713 1.00 95.56 84 LEU A N 1
ATOM 655 C CA . LEU A 1 84 ? 17.833 -13.754 -19.292 1.00 95.56 84 LEU A CA 1
ATOM 656 C C . LEU A 1 84 ? 18.254 -12.768 -18.198 1.00 95.56 84 LEU A C 1
ATOM 658 O O . LEU A 1 84 ? 19.407 -12.346 -18.151 1.00 95.56 84 LEU A O 1
ATOM 662 N N . ALA A 1 85 ? 17.346 -12.421 -17.289 1.00 95.06 85 ALA A N 1
ATOM 663 C CA . ALA A 1 85 ? 17.626 -11.485 -16.211 1.00 95.06 85 ALA A CA 1
ATOM 664 C C . ALA A 1 85 ? 18.769 -11.966 -15.306 1.00 95.06 85 ALA A C 1
ATOM 666 O O . ALA A 1 85 ? 19.651 -11.180 -14.970 1.00 95.06 85 ALA A O 1
ATOM 667 N N . THR A 1 86 ? 18.804 -13.262 -14.982 1.00 94.25 86 THR A N 1
ATOM 668 C CA . THR A 1 86 ? 19.893 -13.886 -14.214 1.00 94.25 86 THR A CA 1
ATOM 669 C C . THR A 1 86 ? 21.239 -13.719 -14.917 1.00 94.25 86 THR A C 1
ATOM 671 O O . THR A 1 86 ? 22.231 -13.332 -14.291 1.00 94.25 86 THR A O 1
ATOM 674 N N . LEU A 1 87 ? 21.280 -13.961 -16.231 1.00 94.38 87 LEU A N 1
ATOM 675 C CA . LEU A 1 87 ? 22.485 -13.775 -17.035 1.00 94.38 87 LEU A CA 1
ATOM 676 C C . LEU A 1 87 ? 22.940 -12.310 -17.034 1.00 94.38 87 LEU A C 1
ATOM 678 O O . LEU A 1 87 ? 24.115 -12.036 -16.784 1.00 94.38 87 LEU A O 1
ATOM 682 N N . LEU A 1 88 ? 22.018 -11.371 -17.257 1.00 93.94 88 LEU A N 1
ATOM 683 C CA . LEU A 1 88 ? 22.321 -9.939 -17.274 1.00 93.94 88 LEU A CA 1
ATOM 684 C C . LEU A 1 88 ? 22.764 -9.423 -15.897 1.00 93.94 88 LEU A C 1
ATOM 686 O O . LEU A 1 88 ? 23.698 -8.628 -15.823 1.00 93.94 88 LEU A O 1
ATOM 690 N N . ALA A 1 89 ? 22.161 -9.906 -14.807 1.00 92.12 89 ALA A N 1
ATOM 691 C CA . ALA A 1 89 ? 22.556 -9.570 -13.440 1.00 92.12 89 ALA A CA 1
ATOM 692 C C . ALA A 1 89 ? 24.000 -10.003 -13.155 1.00 92.12 89 ALA A C 1
ATOM 694 O O . ALA A 1 89 ? 24.809 -9.213 -12.666 1.00 92.12 89 ALA A O 1
ATOM 695 N N . GLY A 1 90 ? 24.351 -11.240 -13.527 1.00 89.38 90 GLY A N 1
ATOM 696 C CA . GLY A 1 90 ? 25.708 -11.764 -13.370 1.00 89.38 90 GLY A CA 1
ATOM 697 C C . GLY A 1 90 ? 26.752 -10.989 -14.178 1.00 89.38 90 GLY A C 1
ATOM 698 O O . GLY A 1 90 ? 27.883 -10.829 -13.720 1.00 89.38 90 GLY A O 1
ATOM 699 N N . GLN A 1 91 ? 26.378 -10.485 -15.356 1.00 88.69 91 GLN A N 1
ATOM 700 C CA . GLN A 1 91 ? 27.230 -9.619 -16.173 1.00 88.69 91 GLN A CA 1
ATOM 701 C C . GLN A 1 91 ? 27.402 -8.234 -15.547 1.00 88.69 91 GLN A C 1
ATOM 703 O O . GLN A 1 91 ? 28.530 -7.799 -15.329 1.00 88.69 91 GLN A O 1
ATOM 708 N N . MET A 1 92 ? 26.296 -7.584 -15.182 1.00 88.56 92 MET A N 1
ATOM 709 C CA . MET A 1 92 ? 26.295 -6.241 -14.599 1.00 88.56 92 MET A CA 1
ATOM 710 C C . MET A 1 92 ? 27.063 -6.182 -13.270 1.00 88.56 92 MET A C 1
ATOM 712 O O . MET A 1 92 ? 27.760 -5.207 -13.002 1.00 88.56 92 MET A O 1
ATOM 716 N N . ALA A 1 93 ? 26.997 -7.247 -12.461 1.00 86.00 93 ALA A N 1
ATOM 717 C CA . ALA A 1 93 ? 27.740 -7.358 -11.205 1.00 86.00 93 ALA A CA 1
ATOM 718 C C . ALA A 1 93 ? 29.267 -7.452 -11.396 1.00 86.00 93 ALA A C 1
ATOM 720 O O . ALA A 1 93 ? 30.022 -7.057 -10.510 1.00 86.00 93 ALA A O 1
ATOM 721 N N . ARG A 1 94 ? 29.736 -7.989 -12.531 1.00 85.44 94 ARG A N 1
ATOM 722 C CA . ARG A 1 94 ? 31.172 -8.132 -12.841 1.00 85.44 94 ARG A CA 1
ATOM 723 C C . ARG A 1 94 ? 31.722 -6.930 -13.588 1.00 85.44 94 ARG A C 1
ATOM 725 O O . ARG A 1 94 ? 32.841 -6.495 -13.329 1.00 85.44 94 ARG A O 1
ATOM 732 N N . THR A 1 95 ? 30.950 -6.423 -14.539 1.00 86.12 95 THR A N 1
ATOM 733 C CA . THR A 1 95 ? 31.346 -5.331 -15.420 1.00 86.12 95 THR A CA 1
ATOM 734 C C . THR A 1 95 ? 30.177 -4.361 -15.530 1.00 86.12 95 THR A C 1
ATOM 736 O O . THR A 1 95 ? 29.305 -4.553 -16.379 1.00 86.12 95 THR A O 1
ATOM 739 N N . PRO A 1 96 ? 30.137 -3.329 -14.666 1.00 82.50 96 PRO A N 1
ATOM 740 C CA . PRO A 1 96 ? 29.085 -2.326 -14.698 1.00 82.50 96 PRO A CA 1
ATOM 741 C C . PRO A 1 96 ? 29.047 -1.621 -16.054 1.00 82.50 96 PRO A C 1
ATOM 743 O O . PRO A 1 96 ? 30.048 -1.065 -16.507 1.00 82.50 96 PRO A O 1
ATOM 746 N N . GLY A 1 97 ? 27.885 -1.648 -16.697 1.00 81.62 97 GLY A N 1
ATOM 747 C CA . GLY A 1 97 ? 27.669 -1.072 -18.016 1.00 81.62 97 GLY A CA 1
ATOM 748 C C . GLY A 1 97 ? 26.932 -2.022 -18.953 1.00 81.62 97 GLY A C 1
ATOM 749 O O . GLY A 1 97 ? 26.765 -3.210 -18.696 1.00 81.62 97 GLY A O 1
ATOM 750 N N . ILE A 1 98 ? 26.476 -1.470 -20.070 1.00 83.69 98 ILE A N 1
ATOM 751 C CA . ILE A 1 98 ? 25.757 -2.194 -21.120 1.00 83.69 98 ILE A CA 1
ATOM 752 C C . ILE A 1 98 ? 26.526 -2.078 -22.436 1.00 83.69 98 ILE A C 1
ATOM 754 O O . ILE A 1 98 ? 27.280 -1.127 -22.631 1.00 83.69 98 ILE A O 1
ATOM 758 N N . ARG A 1 99 ? 26.297 -3.016 -23.364 1.00 84.00 99 ARG A N 1
ATOM 759 C CA . ARG A 1 99 ? 26.882 -3.005 -24.723 1.00 84.00 99 ARG A CA 1
ATOM 760 C C . ARG A 1 99 ? 28.413 -3.142 -24.790 1.00 84.00 99 ARG A C 1
ATOM 762 O O . ARG A 1 99 ? 29.011 -2.783 -25.799 1.00 84.00 99 ARG A O 1
ATOM 769 N N . SER A 1 100 ? 29.057 -3.703 -23.767 1.00 86.12 100 SER A N 1
ATOM 770 C CA . SER A 1 100 ? 30.442 -4.168 -23.909 1.00 86.12 100 SER A CA 1
ATOM 771 C C . SER A 1 100 ? 30.528 -5.346 -24.896 1.00 86.12 100 SER A C 1
ATOM 773 O O . SER A 1 100 ? 29.527 -6.005 -25.204 1.00 86.12 100 SER A O 1
ATOM 775 N N . GLU A 1 101 ? 31.726 -5.648 -25.400 1.00 87.00 101 GLU A N 1
ATOM 776 C CA . GLU A 1 101 ? 31.930 -6.836 -26.245 1.00 87.00 101 GLU A CA 1
ATOM 777 C C . GLU A 1 101 ? 31.532 -8.125 -25.514 1.00 87.00 101 GLU A C 1
ATOM 779 O O . GLU A 1 101 ? 30.917 -9.018 -26.098 1.00 87.00 101 GLU A O 1
ATOM 784 N N . GLU A 1 102 ? 31.852 -8.208 -24.220 1.00 87.19 102 GLU A N 1
ATOM 785 C CA . GLU A 1 102 ? 31.486 -9.342 -23.374 1.00 87.19 102 GLU A CA 1
ATOM 786 C C . GLU A 1 102 ? 29.966 -9.450 -23.202 1.00 87.19 102 GLU A C 1
ATOM 788 O O . GLU A 1 102 ? 29.408 -10.531 -23.404 1.00 87.19 102 GLU A O 1
ATOM 793 N N . TRP A 1 103 ? 29.288 -8.327 -22.934 1.00 90.12 103 TRP A N 1
ATOM 794 C CA . TRP A 1 103 ? 27.827 -8.255 -22.873 1.00 90.12 103 TRP A CA 1
ATOM 795 C C . TRP A 1 103 ? 27.200 -8.795 -24.159 1.00 90.12 103 TRP A C 1
ATOM 797 O O . TRP A 1 103 ? 26.371 -9.702 -24.129 1.00 90.12 103 TRP A O 1
ATOM 807 N N . THR A 1 104 ? 27.649 -8.276 -25.302 1.00 90.38 104 THR A N 1
ATOM 808 C CA . THR A 1 104 ? 27.106 -8.621 -26.622 1.00 90.38 104 THR A CA 1
ATOM 809 C C . THR A 1 104 ? 27.292 -10.104 -26.928 1.00 90.38 104 THR A C 1
ATOM 811 O O . THR A 1 104 ? 26.360 -10.774 -27.371 1.00 90.38 104 THR A O 1
ATOM 814 N N . ARG A 1 105 ? 28.473 -10.654 -26.622 1.00 91.94 105 ARG A N 1
ATOM 815 C CA . ARG A 1 105 ? 28.776 -12.077 -26.812 1.00 91.94 105 ARG A CA 1
ATOM 816 C C . ARG A 1 105 ? 27.902 -12.979 -25.940 1.00 91.94 105 ARG A C 1
ATOM 818 O O . ARG A 1 105 ? 27.454 -14.024 -26.409 1.00 91.94 105 ARG A O 1
ATOM 825 N N . ASN A 1 106 ? 27.670 -12.598 -24.684 1.00 92.62 106 ASN A N 1
ATOM 826 C CA . ASN A 1 106 ? 26.869 -13.392 -23.753 1.00 92.62 106 ASN A CA 1
ATOM 827 C C . ASN A 1 106 ? 25.379 -13.361 -24.103 1.00 92.62 106 ASN A C 1
ATOM 829 O O . ASN A 1 106 ? 24.736 -14.408 -24.067 1.00 92.62 106 ASN A O 1
ATOM 833 N N . VAL A 1 107 ? 24.858 -12.206 -24.524 1.00 94.06 107 VAL A N 1
ATOM 834 C CA . VAL A 1 107 ? 23.489 -12.085 -25.045 1.00 94.06 107 VAL A CA 1
ATOM 835 C C . VAL A 1 107 ? 23.311 -12.917 -26.317 1.00 94.06 107 VAL A C 1
ATOM 837 O O . VAL A 1 107 ? 22.344 -13.668 -26.423 1.00 94.06 107 VAL A O 1
ATOM 840 N N . PHE A 1 108 ? 24.258 -12.846 -27.259 1.00 94.12 108 PHE A N 1
ATOM 841 C CA . PHE A 1 108 ? 24.216 -13.652 -28.483 1.00 94.12 108 PHE A CA 1
ATOM 842 C C . PHE A 1 108 ? 24.165 -15.153 -28.168 1.00 94.12 108 PHE A C 1
ATOM 844 O O . PHE A 1 108 ? 23.258 -15.853 -28.611 1.00 94.12 108 PHE A O 1
ATOM 851 N N . ARG A 1 109 ? 25.076 -15.629 -27.307 1.00 95.00 109 ARG A N 1
ATOM 852 C CA . ARG A 1 109 ? 25.114 -17.032 -26.873 1.00 95.00 109 ARG A CA 1
ATOM 853 C C . ARG A 1 109 ? 23.818 -17.467 -26.185 1.00 95.00 109 ARG A C 1
ATOM 855 O O . ARG A 1 109 ? 23.363 -18.582 -26.417 1.00 95.00 109 ARG A O 1
ATOM 862 N N . TYR A 1 110 ? 23.244 -16.616 -25.333 1.00 96.19 110 TYR A N 1
ATOM 863 C CA . TYR A 1 110 ? 21.977 -16.906 -24.664 1.00 96.19 110 TYR A CA 1
ATOM 864 C C . TYR A 1 110 ? 20.858 -17.150 -25.679 1.00 96.19 110 TYR A C 1
ATOM 866 O O . TYR A 1 110 ? 20.152 -18.149 -25.578 1.00 96.19 110 TYR A O 1
ATOM 874 N N . PHE A 1 111 ? 20.725 -16.282 -26.685 1.00 96.25 111 PHE A N 1
ATOM 875 C CA . PHE A 1 111 ? 19.679 -16.437 -27.692 1.00 96.25 111 PHE A CA 1
ATOM 876 C C . PHE A 1 111 ? 19.905 -17.632 -28.623 1.00 96.25 111 PHE A C 1
ATOM 878 O O . PHE A 1 111 ? 18.925 -18.277 -28.992 1.00 96.25 111 PHE A O 1
ATOM 885 N N . ASP A 1 112 ? 21.151 -17.973 -28.959 1.00 95.50 112 ASP A N 1
ATOM 886 C CA . ASP A 1 112 ? 21.457 -19.214 -29.686 1.00 95.50 112 ASP A CA 1
ATOM 887 C C . ASP A 1 112 ? 20.980 -20.441 -28.896 1.00 95.50 112 ASP A C 1
ATOM 889 O O . ASP A 1 112 ? 20.223 -21.264 -29.411 1.00 95.50 112 ASP A O 1
ATOM 893 N N . GLN A 1 113 ? 21.324 -20.512 -27.606 1.00 94.50 113 GLN A N 1
ATOM 894 C CA . GLN A 1 113 ? 20.893 -21.597 -26.718 1.00 94.50 113 GLN A CA 1
ATOM 895 C C . GLN A 1 113 ? 19.372 -21.623 -26.516 1.00 94.50 113 GLN A C 1
ATOM 897 O O . GLN A 1 113 ? 18.770 -22.694 -26.426 1.00 94.50 113 GLN A O 1
ATOM 902 N N . LEU A 1 114 ? 18.729 -20.456 -26.442 1.00 94.56 114 LEU A N 1
ATOM 903 C CA . LEU A 1 114 ? 17.278 -20.349 -26.319 1.00 94.56 114 LEU A CA 1
ATOM 904 C C . LEU A 1 114 ? 16.571 -20.873 -27.578 1.00 94.56 114 LEU A C 1
ATOM 906 O O . LEU A 1 114 ? 15.587 -21.602 -27.465 1.00 94.56 114 LEU A O 1
ATOM 910 N N . ASN A 1 115 ? 17.099 -20.558 -28.764 1.00 93.62 115 ASN A N 1
ATOM 911 C CA . ASN A 1 115 ? 16.591 -21.067 -30.038 1.00 93.62 115 ASN A CA 1
ATOM 912 C C . ASN A 1 115 ? 16.755 -22.589 -30.151 1.00 93.62 115 ASN A C 1
ATOM 914 O O . ASN A 1 115 ? 15.831 -23.274 -30.587 1.00 93.62 115 ASN A O 1
ATOM 918 N N . GLU A 1 116 ? 17.900 -23.128 -29.721 1.00 93.38 116 GLU A N 1
ATOM 919 C CA . GLU A 1 116 ? 18.118 -24.576 -29.653 1.00 93.38 116 GLU A CA 1
ATOM 920 C C . GLU A 1 116 ? 17.115 -25.253 -28.711 1.00 93.38 116 GLU A C 1
ATOM 922 O O . GLU A 1 116 ? 16.508 -26.256 -29.081 1.00 93.38 116 GLU A O 1
ATOM 927 N N . ARG A 1 117 ? 16.877 -24.690 -27.516 1.00 92.06 117 ARG A N 1
ATOM 928 C CA . ARG A 1 117 ? 15.885 -25.212 -26.557 1.00 92.06 117 ARG A CA 1
ATOM 929 C C . ARG A 1 117 ? 14.467 -25.185 -27.123 1.00 92.06 117 ARG A C 1
ATOM 931 O O . ARG A 1 117 ? 13.759 -26.183 -27.016 1.00 92.06 117 ARG A O 1
ATOM 938 N N . ALA A 1 118 ? 14.070 -24.091 -27.767 1.00 91.94 118 ALA A N 1
ATOM 939 C CA . ALA A 1 118 ? 12.739 -23.948 -28.356 1.00 91.94 118 ALA A CA 1
ATOM 940 C C . ALA A 1 118 ? 12.469 -24.915 -29.522 1.00 91.94 118 ALA A C 1
ATOM 942 O O . ALA A 1 118 ? 11.314 -25.207 -29.827 1.00 91.94 118 ALA A O 1
ATOM 943 N N . ALA A 1 119 ? 13.515 -25.467 -30.152 1.00 91.00 119 ALA A N 1
ATOM 944 C CA . ALA A 1 119 ? 13.354 -26.530 -31.145 1.00 91.00 119 ALA A CA 1
ATOM 945 C C . ALA A 1 119 ? 12.782 -27.828 -30.538 1.00 91.00 119 ALA A C 1
ATOM 947 O O . ALA A 1 119 ? 12.144 -28.608 -31.249 1.00 91.00 119 ALA A O 1
ATOM 948 N N . TYR A 1 120 ? 12.980 -28.049 -29.234 1.00 91.62 120 TYR A N 1
ATOM 949 C CA . TYR A 1 120 ? 12.552 -29.257 -28.522 1.00 91.62 120 TYR A CA 1
ATOM 950 C C . TYR A 1 120 ? 11.470 -28.993 -27.463 1.00 91.62 120 TYR A C 1
ATOM 952 O O . TYR A 1 120 ? 10.714 -29.907 -27.139 1.00 91.62 120 TYR A O 1
ATOM 960 N N . ASP A 1 121 ? 11.352 -27.762 -26.959 1.00 90.38 121 ASP A N 1
ATOM 961 C CA . ASP A 1 121 ? 10.359 -27.347 -25.967 1.00 90.38 121 ASP A CA 1
ATOM 962 C C . ASP A 1 121 ? 9.444 -26.244 -26.525 1.00 90.38 121 ASP A C 1
ATOM 964 O O . ASP A 1 121 ? 9.839 -25.088 -26.659 1.00 90.38 121 ASP A O 1
ATOM 968 N N . ARG A 1 122 ? 8.189 -26.604 -26.824 1.00 87.12 122 ARG A N 1
ATOM 969 C CA . ARG A 1 122 ? 7.183 -25.683 -27.386 1.00 87.12 122 ARG A CA 1
ATOM 970 C C . ARG A 1 122 ? 6.661 -24.646 -26.386 1.00 87.12 122 ARG A C 1
ATOM 972 O O . ARG A 1 122 ? 5.944 -23.745 -26.808 1.00 87.12 122 ARG A O 1
ATOM 979 N N . SER A 1 123 ? 6.955 -24.795 -25.093 1.00 86.69 123 SER A N 1
ATOM 980 C CA . SER A 1 123 ? 6.580 -23.807 -24.071 1.00 86.69 123 SER A CA 1
ATOM 981 C C . SER A 1 123 ? 7.497 -22.580 -24.079 1.00 86.69 123 SER A C 1
ATOM 983 O O . SER A 1 123 ? 7.121 -21.523 -23.578 1.00 86.69 123 SER A O 1
ATOM 985 N N . VAL A 1 124 ? 8.683 -22.705 -24.680 1.00 88.69 124 VAL A N 1
ATOM 986 C CA . VAL A 1 124 ? 9.646 -21.617 -24.827 1.00 88.69 124 VAL A CA 1
ATOM 987 C C . VAL A 1 124 ? 9.304 -20.813 -26.078 1.00 88.69 124 VAL A C 1
ATOM 989 O O . VAL A 1 124 ? 9.300 -21.354 -27.183 1.00 88.69 124 VAL A O 1
ATOM 992 N N . ASP A 1 125 ? 9.086 -19.507 -25.916 1.00 92.12 125 ASP A N 1
ATOM 993 C CA . ASP A 1 125 ? 8.948 -18.556 -27.023 1.00 92.12 125 ASP A CA 1
ATOM 994 C C . ASP A 1 125 ? 10.181 -17.632 -27.102 1.00 92.12 125 ASP A C 1
ATOM 996 O O . ASP A 1 125 ? 10.242 -16.604 -26.419 1.00 92.12 125 ASP A O 1
ATOM 1000 N N . PRO A 1 126 ? 11.183 -17.955 -27.947 1.00 93.31 126 PRO A N 1
ATOM 1001 C CA . PRO A 1 126 ? 12.369 -17.119 -28.107 1.00 93.31 126 PRO A CA 1
ATOM 1002 C C . PRO A 1 126 ? 12.070 -15.722 -28.644 1.00 93.31 126 PRO A C 1
ATOM 1004 O O . PRO A 1 126 ? 12.855 -14.806 -28.400 1.00 93.31 126 PRO A O 1
ATOM 1007 N N . ARG A 1 127 ? 10.971 -15.550 -29.395 1.00 94.12 127 ARG A N 1
ATOM 1008 C CA . ARG A 1 127 ? 10.605 -14.247 -29.962 1.00 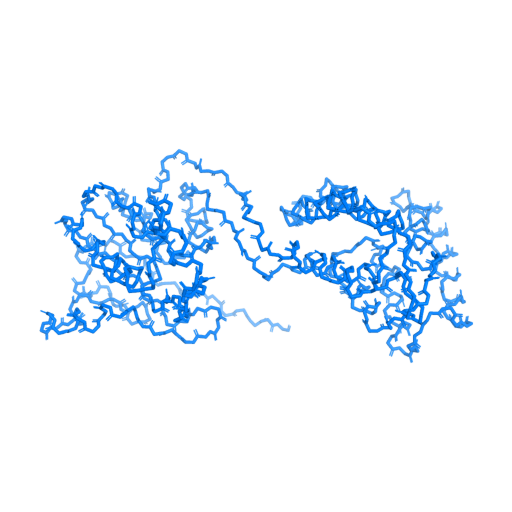94.12 127 ARG A CA 1
ATOM 1009 C C . ARG A 1 127 ? 10.107 -13.331 -28.858 1.00 94.12 127 ARG A C 1
ATOM 1011 O O . ARG A 1 127 ? 10.617 -12.227 -28.741 1.00 94.12 127 ARG A O 1
ATOM 1018 N N . ALA A 1 128 ? 9.232 -13.826 -27.985 1.00 93.25 128 ALA A N 1
ATOM 1019 C CA . ALA A 1 128 ? 8.763 -13.060 -26.833 1.00 93.25 128 ALA A CA 1
ATOM 1020 C C . ALA A 1 128 ? 9.920 -12.605 -25.922 1.00 93.25 128 ALA A C 1
ATOM 1022 O O . ALA A 1 128 ? 9.967 -11.449 -25.506 1.00 93.25 128 ALA A O 1
ATOM 1023 N N . VAL A 1 129 ? 10.892 -13.483 -25.642 1.00 95.62 129 VAL A N 1
ATOM 1024 C CA . VAL A 1 129 ? 12.073 -13.123 -24.831 1.00 95.62 129 VAL A CA 1
ATOM 1025 C C . VAL A 1 129 ? 12.960 -12.097 -25.544 1.00 95.62 129 VAL A C 1
ATOM 1027 O O . VAL A 1 129 ? 13.503 -11.189 -24.911 1.00 95.62 129 VAL A O 1
ATOM 1030 N N . ARG A 1 130 ? 13.103 -12.216 -26.867 1.00 96.25 130 ARG A N 1
ATOM 1031 C CA . ARG A 1 130 ? 13.842 -11.249 -27.683 1.00 96.25 130 ARG A CA 1
ATOM 1032 C C . ARG A 1 130 ? 13.175 -9.877 -27.673 1.00 96.25 130 ARG A C 1
ATOM 1034 O O . ARG A 1 130 ? 13.861 -8.898 -27.399 1.00 96.25 130 ARG A O 1
ATOM 1041 N N . ASP A 1 131 ? 11.861 -9.818 -27.856 1.00 95.88 131 ASP A N 1
ATOM 1042 C CA . ASP A 1 131 ? 11.096 -8.571 -27.822 1.00 95.88 131 ASP A CA 1
ATOM 1043 C C . ASP A 1 131 ? 11.256 -7.856 -26.468 1.00 95.88 131 ASP A C 1
ATOM 1045 O O . ASP A 1 131 ? 11.444 -6.640 -26.422 1.00 95.88 131 ASP A O 1
ATOM 1049 N N . GLN A 1 132 ? 11.260 -8.606 -25.356 1.00 95.88 132 GLN A N 1
ATOM 1050 C CA . GLN A 1 132 ? 11.544 -8.056 -24.024 1.00 95.88 132 GLN A CA 1
ATOM 1051 C C . GLN A 1 132 ? 12.952 -7.448 -23.947 1.00 95.88 132 GLN A C 1
ATOM 1053 O O . GLN A 1 132 ? 13.121 -6.336 -23.443 1.00 95.88 132 GLN A O 1
ATOM 1058 N N . TYR A 1 133 ? 13.972 -8.161 -24.437 1.00 96.31 133 TYR A N 1
ATOM 1059 C CA . TYR A 1 133 ? 15.351 -7.667 -24.439 1.00 96.31 133 TYR A CA 1
ATOM 1060 C C . TYR A 1 133 ? 15.495 -6.391 -25.275 1.00 96.31 133 TYR A C 1
ATOM 1062 O O . TYR A 1 133 ? 16.043 -5.397 -24.793 1.00 96.31 133 TYR A O 1
ATOM 1070 N N . GLU A 1 134 ? 14.974 -6.398 -26.500 1.00 95.44 134 GLU A N 1
ATOM 1071 C CA . GLU A 1 134 ? 15.052 -5.267 -27.425 1.00 95.44 134 GLU A CA 1
ATOM 1072 C C . GLU A 1 134 ? 14.339 -4.038 -26.848 1.00 95.44 134 GLU A C 1
ATOM 1074 O O . GLU A 1 134 ? 14.899 -2.935 -26.837 1.00 95.44 134 GLU A O 1
ATOM 1079 N N . PHE A 1 135 ? 13.154 -4.237 -26.258 1.00 96.25 135 PHE A N 1
ATOM 1080 C CA . PHE A 1 135 ? 12.379 -3.168 -25.636 1.00 96.25 135 PHE A CA 1
ATOM 1081 C C . PHE A 1 135 ? 13.160 -2.418 -24.547 1.00 96.25 135 PHE A C 1
ATOM 1083 O O . PHE A 1 135 ? 13.115 -1.187 -24.507 1.00 96.25 135 PHE A O 1
ATOM 1090 N N . TRP A 1 136 ? 13.886 -3.130 -23.678 1.00 95.56 136 TRP A N 1
ATOM 1091 C CA . TRP A 1 136 ? 14.609 -2.523 -22.553 1.00 95.56 136 TRP A CA 1
ATOM 1092 C C . TRP A 1 136 ? 16.039 -2.092 -22.904 1.00 95.56 136 TRP A C 1
ATOM 1094 O O . TRP A 1 136 ? 16.471 -0.990 -22.548 1.00 95.56 136 TRP A O 1
ATOM 1104 N N . PHE A 1 137 ? 16.800 -2.940 -23.597 1.00 94.31 137 PHE A N 1
ATOM 1105 C CA . PHE A 1 137 ? 18.251 -2.784 -23.751 1.00 94.31 137 PHE A CA 1
ATOM 1106 C C . PHE A 1 137 ? 18.674 -2.183 -25.100 1.00 94.31 137 PHE A C 1
ATOM 1108 O O . PHE A 1 137 ? 19.760 -1.587 -25.184 1.00 94.31 137 PHE A O 1
ATOM 1115 N N . GLU A 1 138 ? 17.826 -2.252 -26.128 1.00 92.81 138 GLU A N 1
ATOM 1116 C CA . GLU A 1 138 ? 18.125 -1.720 -27.468 1.00 92.81 138 GLU A CA 1
ATOM 1117 C C . GLU A 1 138 ? 17.427 -0.396 -27.791 1.00 92.81 138 GLU A C 1
ATOM 1119 O O . GLU A 1 138 ? 17.756 0.250 -28.784 1.00 92.81 138 GLU A O 1
ATOM 1124 N N . ARG A 1 139 ? 16.544 0.077 -26.911 1.00 91.69 139 ARG A N 1
ATOM 1125 C CA . ARG A 1 139 ? 15.850 1.355 -27.082 1.00 91.69 139 ARG A CA 1
ATOM 1126 C C . ARG A 1 139 ? 16.774 2.569 -27.221 1.00 91.69 139 ARG A C 1
ATOM 1128 O O . ARG A 1 139 ? 17.896 2.601 -26.701 1.00 91.69 139 ARG A O 1
ATOM 1135 N N . GLN A 1 140 ? 16.245 3.597 -27.885 1.00 93.38 140 GLN A N 1
ATOM 1136 C CA . GLN A 1 140 ? 16.849 4.924 -27.925 1.00 93.38 140 GLN A CA 1
ATOM 1137 C C . GLN A 1 140 ? 16.935 5.503 -26.510 1.00 93.38 140 GLN A C 1
ATOM 1139 O O . GLN A 1 140 ? 15.992 5.395 -25.722 1.00 93.38 140 GLN A O 1
ATOM 1144 N N . ARG A 1 141 ? 18.082 6.113 -26.211 1.00 94.75 141 ARG A N 1
ATOM 1145 C CA . ARG A 1 141 ? 18.353 6.791 -24.945 1.00 94.75 141 ARG A CA 1
ATOM 1146 C C . ARG A 1 141 ? 18.640 8.260 -25.194 1.00 94.75 141 ARG A C 1
ATOM 1148 O O . ARG A 1 141 ? 19.093 8.627 -26.278 1.00 94.75 141 ARG A O 1
ATOM 1155 N N . TYR A 1 142 ? 18.357 9.060 -24.183 1.00 96.62 142 TYR A N 1
ATOM 1156 C CA . TYR A 1 142 ? 18.431 10.510 -24.213 1.00 96.62 142 TYR A CA 1
ATOM 1157 C C . TYR A 1 142 ? 19.472 10.972 -23.196 1.00 96.62 142 TYR A C 1
ATOM 1159 O O . TYR A 1 142 ? 19.505 10.412 -22.097 1.00 96.62 142 TYR A O 1
ATOM 1167 N N . PRO A 1 143 ? 20.320 11.958 -23.526 1.00 96.75 143 PRO A N 1
ATOM 1168 C CA . PRO A 1 143 ? 21.272 12.506 -22.569 1.00 96.75 143 PRO A CA 1
ATOM 1169 C C . PRO A 1 143 ? 20.564 12.947 -21.285 1.00 96.75 143 PRO A C 1
ATOM 1171 O O . PRO A 1 143 ? 19.513 13.585 -21.336 1.00 96.75 143 PRO A O 1
ATOM 1174 N N . VAL A 1 144 ? 21.115 12.568 -20.132 1.00 93.88 144 VAL A N 1
ATOM 1175 C CA . VAL A 1 144 ? 20.501 12.812 -18.814 1.00 93.88 144 VAL A CA 1
ATOM 1176 C C . VAL A 1 144 ? 20.306 14.301 -18.495 1.00 93.88 144 VAL A C 1
ATOM 1178 O O . VAL A 1 144 ? 19.427 14.664 -17.717 1.00 93.88 144 VAL A O 1
ATOM 1181 N N . ASP A 1 145 ? 21.114 15.162 -19.109 1.00 93.94 145 ASP A N 1
ATOM 1182 C CA . ASP A 1 145 ? 21.061 16.621 -19.013 1.00 93.94 145 ASP A CA 1
ATOM 1183 C C . ASP A 1 145 ? 20.080 17.269 -20.010 1.00 93.94 145 ASP A C 1
ATOM 1185 O O . ASP A 1 145 ? 19.918 18.490 -20.007 1.00 93.94 145 ASP A O 1
ATOM 1189 N N . GLN A 1 146 ? 19.414 16.468 -20.845 1.00 95.88 146 GLN A N 1
ATOM 1190 C CA . GLN A 1 146 ? 18.426 16.901 -21.831 1.00 95.88 146 GLN A CA 1
ATOM 1191 C C . GLN A 1 146 ? 17.024 16.377 -21.486 1.00 95.88 146 GLN A C 1
ATOM 1193 O O . GLN A 1 146 ? 16.732 15.942 -20.368 1.00 95.88 146 GLN A O 1
ATOM 1198 N N . THR A 1 147 ? 16.118 16.479 -22.453 1.00 96.69 147 THR A N 1
ATOM 1199 C CA . THR A 1 147 ? 14.727 16.064 -22.342 1.00 96.69 147 THR A CA 1
ATOM 1200 C C . THR A 1 147 ? 14.472 14.744 -23.071 1.00 96.69 147 THR A C 1
ATOM 1202 O O . THR A 1 147 ? 15.180 14.354 -24.001 1.00 96.69 147 THR A O 1
ATOM 1205 N N . VAL A 1 148 ? 13.427 14.043 -22.636 1.00 97.00 148 VAL A N 1
ATOM 1206 C CA . VAL A 1 148 ? 12.857 12.879 -23.315 1.00 97.00 148 VAL A CA 1
ATOM 1207 C C . VAL A 1 148 ? 11.480 13.244 -23.882 1.00 97.00 148 VAL A C 1
ATOM 1209 O O . VAL A 1 148 ? 10.671 13.841 -23.167 1.00 97.00 148 VAL A O 1
ATOM 1212 N N . PRO A 1 149 ? 11.145 12.840 -25.120 1.00 96.88 149 PRO A N 1
ATOM 1213 C CA . PRO A 1 149 ? 9.789 12.943 -25.637 1.00 96.88 149 PRO A CA 1
ATOM 1214 C C . PRO A 1 149 ? 8.784 12.210 -24.747 1.00 96.88 149 PRO A C 1
ATOM 1216 O O . PRO A 1 149 ? 8.957 11.041 -24.394 1.00 96.88 149 PRO A O 1
ATOM 1219 N N . LYS A 1 150 ? 7.670 12.868 -24.443 1.00 95.50 150 LYS A N 1
ATOM 1220 C CA . LYS A 1 150 ? 6.593 12.314 -23.615 1.00 95.50 150 LYS A CA 1
ATOM 1221 C C . LYS A 1 150 ? 6.041 10.983 -24.135 1.00 95.50 150 LYS A C 1
ATOM 1223 O O . LYS A 1 150 ? 5.654 10.114 -23.350 1.00 95.50 150 LYS A O 1
ATOM 1228 N N . GLU A 1 151 ? 6.045 10.794 -25.452 1.00 95.25 151 GLU A N 1
ATOM 1229 C CA . GLU A 1 151 ? 5.604 9.555 -26.101 1.00 95.25 151 GLU A CA 1
ATOM 1230 C C . GLU A 1 151 ? 6.497 8.357 -25.738 1.00 95.25 151 GLU A C 1
ATOM 1232 O O . GLU A 1 151 ? 6.001 7.252 -25.510 1.00 95.25 151 GLU A O 1
ATOM 1237 N N . GLU A 1 152 ? 7.807 8.575 -25.590 1.00 96.12 152 GLU A N 1
ATOM 1238 C CA . GLU A 1 152 ? 8.755 7.532 -25.190 1.00 96.12 152 GLU A CA 1
ATOM 1239 C C . GLU A 1 152 ? 8.550 7.090 -23.746 1.00 96.12 152 GLU A C 1
ATOM 1241 O O . GLU A 1 152 ? 8.620 5.898 -23.434 1.00 96.12 152 GLU A O 1
ATOM 1246 N N . VAL A 1 153 ? 8.230 8.038 -22.867 1.00 96.38 153 VAL A N 1
ATOM 1247 C CA . VAL A 1 153 ? 7.840 7.745 -21.485 1.00 96.38 153 VAL A CA 1
ATOM 1248 C C . VAL A 1 153 ? 6.522 6.963 -21.467 1.00 96.38 153 VAL A C 1
ATOM 1250 O O . VAL A 1 153 ? 6.421 5.910 -20.835 1.00 96.38 153 VAL A O 1
ATOM 1253 N N . SER A 1 154 ? 5.530 7.423 -22.230 1.00 95.69 154 SER A N 1
ATOM 1254 C CA . SER A 1 154 ? 4.210 6.786 -22.33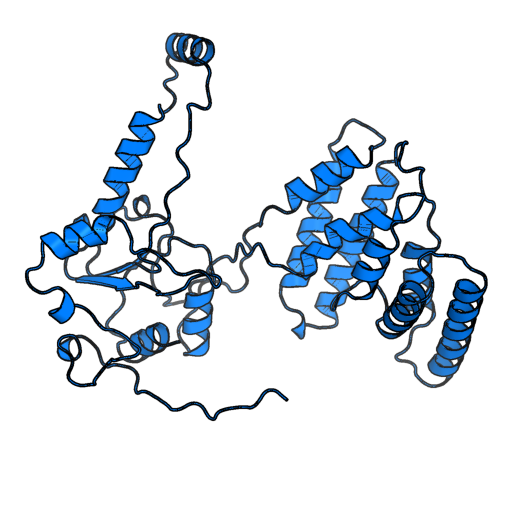6 1.00 95.69 154 SER A CA 1
ATOM 1255 C C . SER A 1 154 ? 4.300 5.363 -22.897 1.00 95.69 154 SER A C 1
ATOM 1257 O O . SER A 1 154 ? 3.534 4.478 -22.514 1.00 95.69 154 SER A O 1
ATOM 1259 N N . ARG A 1 155 ? 5.255 5.098 -23.796 1.00 96.31 155 ARG A N 1
ATOM 1260 C CA . ARG A 1 155 ? 5.533 3.761 -24.337 1.00 96.31 155 ARG A CA 1
ATOM 1261 C C . ARG A 1 155 ? 6.003 2.782 -23.255 1.00 96.31 155 ARG A C 1
ATOM 1263 O O . ARG A 1 155 ? 5.527 1.647 -23.243 1.00 96.31 155 ARG A O 1
ATOM 1270 N N . ILE A 1 156 ? 6.857 3.218 -22.326 1.00 96.25 156 ILE A N 1
ATOM 1271 C CA . ILE A 1 156 ? 7.310 2.396 -21.188 1.00 96.25 156 ILE A CA 1
ATOM 1272 C C . ILE A 1 156 ? 6.143 2.024 -20.282 1.00 96.25 156 ILE A C 1
ATOM 1274 O O . ILE A 1 156 ? 5.948 0.846 -19.984 1.00 96.25 156 ILE A O 1
ATOM 1278 N N . PHE A 1 157 ? 5.349 3.006 -19.857 1.00 95.94 157 PHE A N 1
ATOM 1279 C CA . PHE A 1 157 ? 4.269 2.740 -18.908 1.00 95.94 157 PHE A CA 1
ATOM 1280 C C . PHE A 1 157 ? 3.131 1.924 -19.531 1.00 95.94 157 PHE A C 1
ATOM 1282 O O . PHE A 1 157 ? 2.617 1.021 -18.876 1.00 95.94 157 PHE A O 1
ATOM 1289 N N . ARG A 1 158 ? 2.814 2.116 -20.821 1.00 96.81 158 ARG A N 1
ATOM 1290 C CA . ARG A 1 158 ? 1.876 1.236 -21.549 1.00 96.81 158 ARG A CA 1
ATOM 1291 C C . ARG A 1 158 ? 2.395 -0.191 -21.714 1.00 96.81 158 ARG A C 1
ATOM 1293 O O . ARG A 1 158 ? 1.606 -1.135 -21.729 1.00 96.81 158 ARG A O 1
ATOM 1300 N N . TYR A 1 159 ? 3.701 -0.375 -21.901 1.00 97.06 159 TYR A N 1
ATOM 1301 C CA . TYR A 1 159 ? 4.297 -1.711 -21.937 1.00 97.06 159 TYR A CA 1
ATOM 1302 C C . TYR A 1 159 ? 4.179 -2.392 -20.571 1.00 97.06 159 TYR A C 1
ATOM 1304 O O . TYR A 1 159 ? 3.660 -3.501 -20.482 1.00 97.06 159 TYR A O 1
ATOM 1312 N N . LEU A 1 160 ? 4.566 -1.687 -19.507 1.00 95.44 160 LEU A N 1
ATOM 1313 C CA . LEU A 1 160 ? 4.498 -2.184 -18.137 1.00 95.44 160 LEU A CA 1
ATOM 1314 C C . LEU A 1 160 ? 3.064 -2.525 -17.707 1.00 95.44 160 LEU A C 1
ATOM 1316 O O . LEU A 1 160 ? 2.850 -3.570 -17.101 1.00 95.44 160 LEU A O 1
ATOM 1320 N N . GLN A 1 161 ? 2.090 -1.681 -18.058 1.00 94.81 161 GLN A N 1
ATOM 1321 C CA . GLN A 1 161 ? 0.669 -1.930 -17.816 1.00 94.81 161 GLN A CA 1
ATOM 1322 C C . GLN A 1 161 ? 0.217 -3.244 -18.466 1.00 94.81 161 GLN A C 1
ATOM 1324 O O . GLN A 1 161 ? -0.325 -4.113 -17.788 1.00 94.81 161 GLN A O 1
ATOM 1329 N N . ARG A 1 162 ? 0.457 -3.403 -19.777 1.00 95.44 162 ARG A N 1
ATOM 1330 C CA . ARG A 1 162 ? 0.044 -4.599 -20.530 1.00 95.44 162 ARG A CA 1
ATOM 1331 C C . ARG A 1 162 ? 0.705 -5.859 -19.995 1.00 95.44 162 ARG A C 1
ATOM 1333 O O . ARG A 1 162 ? 0.018 -6.852 -19.779 1.00 95.44 162 ARG A O 1
ATOM 1340 N N . TRP A 1 163 ? 2.007 -5.790 -19.733 1.00 94.56 163 TRP A N 1
ATOM 1341 C CA . TRP A 1 163 ? 2.734 -6.904 -19.146 1.00 94.56 163 TRP A CA 1
ATOM 1342 C C . TRP A 1 163 ? 2.173 -7.290 -17.772 1.00 94.56 163 TRP A C 1
ATOM 1344 O O . TRP A 1 163 ? 1.992 -8.471 -17.508 1.00 94.56 163 TRP A O 1
ATOM 1354 N N . ALA A 1 164 ? 1.865 -6.321 -16.905 1.00 91.56 164 ALA A N 1
ATOM 1355 C CA . ALA A 1 164 ? 1.366 -6.613 -15.564 1.00 91.56 164 ALA A CA 1
ATOM 1356 C C . ALA A 1 164 ? -0.002 -7.320 -15.587 1.00 91.56 164 ALA A C 1
ATOM 1358 O O . ALA A 1 164 ? -0.238 -8.197 -14.761 1.00 91.56 164 ALA A O 1
ATOM 1359 N N . VAL A 1 165 ? -0.875 -6.980 -16.545 1.00 90.00 165 VAL A N 1
ATOM 1360 C CA . VAL A 1 165 ? -2.145 -7.697 -16.767 1.00 90.00 165 VAL A CA 1
ATOM 1361 C C . VAL A 1 165 ? -1.888 -9.122 -17.263 1.00 90.00 165 VAL A C 1
ATOM 1363 O O . VAL A 1 165 ? -2.397 -10.066 -16.673 1.00 90.00 165 VAL A O 1
ATOM 1366 N N . GLN A 1 166 ? -1.043 -9.292 -18.283 1.00 90.00 166 GLN A N 1
ATOM 1367 C CA . GLN A 1 166 ? -0.721 -10.616 -18.836 1.00 90.00 166 GLN A CA 1
ATOM 1368 C C . GLN A 1 166 ? -0.086 -11.543 -17.791 1.00 90.00 166 GLN A C 1
ATOM 1370 O O . GLN A 1 166 ? -0.512 -12.679 -17.619 1.00 90.00 166 GLN A O 1
ATOM 1375 N N . ALA A 1 167 ? 0.885 -11.032 -17.033 1.00 87.56 167 ALA A N 1
ATOM 1376 C CA . ALA A 1 167 ? 1.559 -11.785 -15.983 1.00 87.56 167 ALA A CA 1
ATOM 1377 C C . ALA A 1 167 ? 0.622 -12.168 -14.824 1.00 87.56 167 ALA A C 1
ATOM 1379 O O . ALA A 1 167 ? 0.889 -13.144 -14.126 1.00 87.56 167 ALA A O 1
ATOM 1380 N N . TYR A 1 168 ? -0.450 -11.401 -14.592 1.00 85.12 168 TYR A N 1
ATOM 1381 C CA . TYR A 1 168 ? -1.482 -11.754 -13.618 1.00 85.12 168 TYR A CA 1
ATOM 1382 C C . TYR A 1 168 ? -2.348 -12.916 -14.121 1.00 85.12 168 TYR A C 1
ATOM 1384 O O . TYR A 1 168 ? -2.580 -13.858 -13.368 1.00 85.12 168 TYR A O 1
ATOM 1392 N N . ASP A 1 169 ? -2.760 -12.878 -15.392 1.00 83.19 169 ASP A N 1
ATOM 1393 C CA . ASP A 1 169 ? -3.587 -13.925 -16.006 1.00 83.19 169 ASP A CA 1
ATOM 1394 C C . ASP A 1 169 ? -2.848 -15.275 -16.110 1.00 83.19 169 ASP A C 1
ATOM 1396 O O . ASP A 1 169 ? -3.458 -16.337 -15.971 1.00 83.19 169 ASP A O 1
ATOM 1400 N N . GLU A 1 170 ? -1.530 -15.246 -16.335 1.00 80.00 170 GLU A N 1
ATOM 1401 C CA . GLU A 1 170 ? -0.677 -16.440 -16.445 1.00 80.00 170 GLU A CA 1
ATOM 1402 C C . GLU A 1 170 ? -0.343 -17.080 -15.089 1.00 80.00 170 GLU A C 1
ATOM 1404 O O . GLU A 1 170 ? -0.182 -18.300 -15.000 1.00 80.00 170 GLU A O 1
ATOM 1409 N N . ASP A 1 171 ? -0.244 -16.279 -14.024 1.00 67.88 171 ASP A N 1
ATOM 1410 C CA . ASP A 1 171 ? 0.174 -16.732 -12.698 1.00 67.88 171 ASP A CA 1
ATOM 1411 C C . ASP A 1 171 ? -0.685 -16.098 -11.588 1.00 67.88 171 ASP A C 1
ATOM 1413 O O . ASP A 1 171 ? -0.284 -15.156 -10.893 1.00 67.88 171 ASP A O 1
ATOM 1417 N N . ASN A 1 172 ? -1.866 -16.691 -11.368 1.00 58.31 172 ASN A N 1
ATOM 1418 C CA . ASN A 1 172 ? -2.809 -16.316 -10.303 1.00 58.31 172 ASN A CA 1
ATOM 1419 C C . ASN A 1 172 ? -2.186 -16.320 -8.888 1.00 58.31 172 ASN A C 1
ATOM 1421 O O . ASN A 1 172 ? -2.776 -15.760 -7.959 1.00 58.31 172 ASN A O 1
ATOM 1425 N N . SER A 1 173 ? -1.008 -16.931 -8.690 1.00 55.12 173 SER A N 1
ATOM 1426 C CA . SER A 1 173 ? -0.321 -16.962 -7.393 1.00 55.12 173 SER A CA 1
ATOM 1427 C C . SER A 1 173 ? 0.384 -15.644 -7.037 1.00 55.12 173 SER A C 1
ATOM 1429 O O . SER A 1 173 ? 0.608 -15.370 -5.856 1.00 55.12 173 SER A O 1
ATOM 1431 N N . ARG A 1 174 ? 0.668 -14.775 -8.024 1.00 55.34 174 ARG A N 1
ATOM 1432 C CA . ARG A 1 174 ? 1.330 -13.464 -7.823 1.00 55.34 174 ARG A CA 1
ATOM 1433 C C . ARG A 1 174 ? 0.386 -12.367 -7.295 1.00 55.34 174 ARG A C 1
ATOM 1435 O O . ARG A 1 174 ? 0.831 -11.270 -6.930 1.00 55.34 174 ARG A O 1
ATOM 1442 N N . GLY A 1 175 ? -0.904 -12.692 -7.166 1.00 57.94 175 GLY A N 1
ATOM 1443 C CA . GLY A 1 175 ? -1.918 -11.931 -6.433 1.00 57.94 175 GLY A CA 1
ATOM 1444 C C . GLY A 1 175 ? -2.248 -10.553 -7.020 1.00 57.94 175 GLY A C 1
ATOM 1445 O O . GLY A 1 175 ? -1.707 -10.120 -8.034 1.00 57.94 175 GLY A O 1
ATOM 1446 N N . ALA A 1 176 ? -3.120 -9.804 -6.336 1.00 66.44 176 ALA A N 1
ATOM 1447 C CA . ALA A 1 176 ? -3.595 -8.481 -6.769 1.00 66.44 176 ALA A CA 1
ATOM 1448 C C . ALA A 1 176 ? -2.492 -7.401 -6.903 1.00 66.44 176 ALA A C 1
ATOM 1450 O O . ALA A 1 176 ? -2.766 -6.288 -7.346 1.00 66.44 176 ALA A O 1
ATOM 1451 N N . SER A 1 177 ? -1.238 -7.712 -6.549 1.00 75.06 177 SER A N 1
ATOM 1452 C CA . SER A 1 177 ? -0.086 -6.805 -6.636 1.00 75.06 177 SER A CA 1
ATOM 1453 C C . SER A 1 177 ? 0.257 -6.378 -8.071 1.00 75.06 177 SER A C 1
ATOM 1455 O O . SER A 1 177 ? 0.680 -5.237 -8.277 1.00 75.06 177 SER A O 1
ATOM 1457 N N . LEU A 1 178 ? 0.040 -7.262 -9.052 1.00 82.81 178 LEU A N 1
ATOM 1458 C CA . LEU A 1 178 ? 0.241 -6.990 -10.477 1.00 82.81 178 LEU A CA 1
ATOM 1459 C C . LEU A 1 178 ? -0.882 -6.125 -11.059 1.00 82.81 178 LEU A C 1
ATOM 1461 O O . LEU A 1 178 ? -0.608 -5.184 -11.800 1.00 82.81 178 LEU A O 1
ATOM 1465 N N . LEU A 1 179 ? -2.131 -6.352 -10.643 1.00 82.50 179 LEU A N 1
ATOM 1466 C CA . LEU A 1 179 ? -3.249 -5.474 -11.004 1.00 82.50 179 LEU A CA 1
ATOM 1467 C C . LEU A 1 179 ? -3.030 -4.051 -10.482 1.00 82.50 179 LEU A C 1
ATOM 1469 O O . LEU A 1 179 ? -3.244 -3.083 -11.207 1.00 82.50 179 LEU A O 1
ATOM 1473 N N . VAL A 1 180 ? -2.516 -3.908 -9.254 1.00 80.19 180 VAL A N 1
ATOM 1474 C CA . VAL A 1 180 ? -2.130 -2.592 -8.722 1.00 80.19 180 VAL A CA 1
ATOM 1475 C C . VAL A 1 180 ? -1.070 -1.944 -9.606 1.00 80.19 180 VAL A C 1
ATOM 1477 O O . VAL A 1 180 ? -1.195 -0.767 -9.935 1.00 80.19 180 VAL A O 1
ATOM 1480 N N . LEU A 1 181 ? -0.028 -2.692 -9.975 1.00 86.31 181 LEU A N 1
ATOM 1481 C CA . LEU A 1 181 ? 1.040 -2.184 -10.829 1.00 86.31 181 LEU A CA 1
ATOM 1482 C C . LEU A 1 181 ? 0.498 -1.703 -12.182 1.00 86.31 181 LEU A C 1
ATOM 1484 O O . LEU A 1 181 ? 0.866 -0.614 -12.620 1.00 86.31 181 LEU A O 1
ATOM 1488 N N . SER A 1 182 ? -0.402 -2.474 -12.798 1.00 89.12 182 SER A N 1
ATOM 1489 C CA . SER A 1 182 ? -1.099 -2.087 -14.028 1.00 89.12 182 SER A CA 1
ATOM 1490 C C . SER A 1 182 ? -1.838 -0.757 -13.860 1.00 89.12 182 SER A C 1
ATOM 1492 O O . SER A 1 182 ? -1.609 0.176 -14.629 1.00 89.12 182 SER A O 1
ATOM 1494 N N . GLU A 1 183 ? -2.650 -0.621 -12.809 1.00 86.38 183 GLU A N 1
ATOM 1495 C CA . GLU A 1 183 ? -3.409 0.607 -12.549 1.00 86.38 183 GLU A CA 1
ATOM 1496 C C . GLU A 1 183 ? -2.503 1.816 -12.275 1.00 86.38 183 GLU A C 1
ATOM 1498 O O . GLU A 1 183 ? -2.784 2.919 -12.741 1.00 86.38 183 GLU A O 1
ATOM 1503 N N . GLN A 1 184 ? -1.384 1.635 -11.566 1.00 87.75 184 GLN A N 1
ATOM 1504 C CA . GLN A 1 184 ? -0.431 2.729 -11.350 1.00 87.75 184 GLN A CA 1
ATOM 1505 C C . GLN A 1 184 ? 0.297 3.120 -12.644 1.00 87.75 184 GLN A C 1
ATOM 1507 O O . GLN A 1 184 ? 0.451 4.308 -12.922 1.00 87.75 184 GLN A O 1
ATOM 1512 N N . ALA A 1 185 ? 0.709 2.148 -13.463 1.00 92.38 185 ALA A N 1
ATOM 1513 C CA . ALA A 1 185 ? 1.323 2.422 -14.760 1.00 92.38 185 ALA A CA 1
ATOM 1514 C C . ALA A 1 185 ? 0.349 3.159 -15.696 1.00 92.38 185 ALA A C 1
ATOM 1516 O O . ALA A 1 185 ? 0.736 4.128 -16.350 1.00 92.38 185 ALA A O 1
ATOM 1517 N N . LYS A 1 186 ? -0.930 2.760 -15.693 1.00 91.25 186 LYS A N 1
ATOM 1518 C CA . LYS A 1 186 ? -2.006 3.435 -16.425 1.00 91.25 186 LYS A CA 1
ATOM 1519 C C . LYS A 1 186 ? -2.169 4.892 -15.984 1.00 91.25 186 LYS A C 1
ATOM 1521 O O . LYS A 1 186 ? -2.161 5.774 -16.835 1.00 91.25 186 LYS A O 1
ATOM 1526 N N . ARG A 1 187 ? -2.234 5.159 -14.673 1.00 89.00 187 ARG A N 1
ATOM 1527 C CA . ARG A 1 187 ? -2.343 6.528 -14.128 1.00 89.00 187 ARG A CA 1
ATOM 1528 C C . ARG A 1 187 ? -1.177 7.423 -14.528 1.00 89.00 187 ARG A C 1
ATOM 1530 O O . ARG A 1 187 ? -1.389 8.597 -14.809 1.00 89.00 187 ARG A O 1
ATOM 1537 N N . ILE A 1 188 ? 0.047 6.891 -14.571 1.00 91.31 188 ILE A N 1
ATOM 1538 C CA . ILE A 1 188 ? 1.198 7.659 -15.071 1.00 91.31 188 ILE A CA 1
ATOM 1539 C C . ILE A 1 188 ? 0.986 8.009 -16.547 1.00 91.31 188 ILE A C 1
ATOM 1541 O O . ILE A 1 188 ? 1.185 9.161 -16.917 1.00 91.31 188 ILE A O 1
ATOM 1545 N N . GLY A 1 189 ? 0.533 7.058 -17.369 1.00 90.69 189 GLY A N 1
ATOM 1546 C CA . GLY A 1 189 ? 0.154 7.316 -18.763 1.00 90.69 189 GLY A CA 1
ATOM 1547 C C . GLY A 1 189 ? -0.898 8.422 -18.903 1.00 90.69 189 GLY A C 1
ATOM 1548 O O . GLY A 1 189 ? -0.687 9.368 -19.653 1.00 90.69 189 GLY A O 1
ATOM 1549 N N . GLU A 1 190 ? -1.978 8.355 -18.121 1.00 88.81 190 GLU A N 1
ATOM 1550 C CA . GLU A 1 190 ? -3.045 9.367 -18.104 1.00 88.81 190 GLU A CA 1
ATOM 1551 C C . GLU A 1 190 ? -2.510 10.753 -17.697 1.00 88.81 190 GLU A C 1
ATOM 1553 O O . GLU A 1 190 ? -2.821 11.750 -18.344 1.00 88.81 190 GLU A O 1
ATOM 1558 N N . ILE A 1 191 ? -1.644 10.836 -16.676 1.00 90.19 191 ILE A N 1
ATOM 1559 C CA . ILE A 1 191 ? -1.002 12.104 -16.294 1.00 90.19 191 ILE A CA 1
ATOM 1560 C C . ILE A 1 191 ? -0.162 12.650 -17.443 1.00 90.19 191 ILE A C 1
ATOM 1562 O O . ILE A 1 191 ? -0.284 13.829 -17.770 1.00 90.19 191 ILE A O 1
ATOM 1566 N N . LEU A 1 192 ? 0.662 11.811 -18.076 1.00 91.75 192 LEU A N 1
ATOM 1567 C CA . LEU A 1 192 ? 1.482 12.227 -19.212 1.00 91.75 192 LEU A CA 1
ATOM 1568 C C . LEU A 1 192 ? 0.597 12.794 -20.330 1.00 91.75 192 LEU A C 1
ATOM 1570 O O . LEU A 1 192 ? 0.887 13.864 -20.856 1.00 91.75 192 LEU A O 1
ATOM 1574 N N . GLU A 1 193 ? -0.529 12.166 -20.656 1.00 89.06 193 GLU A N 1
ATOM 1575 C CA . GLU A 1 193 ? -1.458 12.695 -21.662 1.00 89.06 193 GLU A CA 1
ATOM 1576 C C . GLU A 1 193 ? -1.972 14.103 -21.317 1.00 89.06 193 GLU A C 1
ATOM 1578 O O . GLU A 1 193 ? -2.067 14.944 -22.213 1.00 89.06 193 GLU A O 1
ATOM 1583 N N . THR A 1 194 ? -2.201 14.399 -20.033 1.00 89.06 194 THR A N 1
ATOM 1584 C CA . THR A 1 194 ? -2.668 15.724 -19.579 1.00 89.06 194 THR A CA 1
ATOM 1585 C C . THR A 1 194 ? -1.597 16.816 -19.531 1.00 89.06 194 THR A C 1
ATOM 1587 O O . THR A 1 194 ? -1.952 17.995 -19.489 1.00 89.06 194 THR A O 1
ATOM 1590 N N . LEU A 1 195 ? -0.305 16.467 -19.541 1.00 89.12 195 LEU A N 1
ATOM 1591 C CA . LEU A 1 195 ? 0.769 17.464 -19.486 1.00 89.12 195 LEU A CA 1
ATOM 1592 C C . LEU A 1 195 ? 0.850 18.266 -20.797 1.00 89.12 195 LEU A C 1
ATOM 1594 O O . LEU A 1 195 ? 0.909 17.654 -21.873 1.00 89.12 195 LEU A O 1
ATOM 1598 N N . PRO A 1 196 ? 0.879 19.611 -20.737 1.00 89.94 196 PRO A N 1
ATOM 1599 C CA . PRO A 1 196 ? 0.990 20.445 -21.929 1.00 89.94 196 PRO A CA 1
ATOM 1600 C C . PRO A 1 196 ? 2.375 20.354 -22.585 1.00 89.94 196 PRO A C 1
ATOM 1602 O O . PRO A 1 196 ? 2.487 20.527 -23.799 1.00 89.94 196 PRO A O 1
ATOM 1605 N N . GLU A 1 197 ? 3.424 20.066 -21.815 1.00 92.19 197 GLU A N 1
ATOM 1606 C CA . GLU A 1 197 ? 4.788 19.949 -22.315 1.00 92.19 197 GLU A CA 1
ATOM 1607 C C . GLU A 1 197 ? 4.965 18.667 -23.158 1.00 92.19 197 GLU A C 1
ATOM 1609 O O . GLU A 1 197 ? 4.577 17.575 -22.729 1.00 92.19 197 GLU A O 1
ATOM 1614 N N . PRO A 1 198 ? 5.555 18.755 -24.367 1.00 92.88 198 PRO A N 1
ATOM 1615 C CA . PRO A 1 198 ? 5.775 17.591 -25.231 1.00 92.88 198 PRO A CA 1
ATOM 1616 C C . PRO A 1 198 ? 6.989 16.745 -24.818 1.00 92.88 198 PRO A C 1
ATOM 1618 O O . PRO A 1 198 ? 7.129 15.603 -25.263 1.00 92.88 198 PRO A O 1
ATOM 1621 N N . GLU A 1 199 ? 7.862 17.290 -23.976 1.00 96.38 199 GLU A N 1
ATOM 1622 C CA . GLU A 1 199 ? 9.097 16.662 -23.524 1.00 96.38 199 GLU A CA 1
ATOM 1623 C C . GLU A 1 199 ? 9.280 16.871 -22.020 1.00 96.38 199 GLU A C 1
ATOM 1625 O O . GLU A 1 199 ? 8.725 17.806 -21.448 1.00 96.38 199 GLU A O 1
ATOM 1630 N N . LEU A 1 200 ? 10.050 15.988 -21.386 1.00 96.44 200 LEU A N 1
ATOM 1631 C CA . LEU A 1 200 ? 10.246 15.964 -19.939 1.00 96.44 200 LEU A CA 1
ATOM 1632 C C . LEU A 1 200 ? 11.728 15.877 -19.597 1.00 96.44 200 LEU A C 1
ATOM 1634 O O . LEU A 1 200 ? 12.469 15.104 -20.200 1.00 96.44 200 LEU A O 1
ATOM 1638 N N . THR A 1 201 ? 12.156 16.616 -18.584 1.00 96.44 201 THR A N 1
ATOM 1639 C CA . THR A 1 201 ? 13.457 16.413 -17.938 1.00 96.44 201 THR A CA 1
ATOM 1640 C C . THR A 1 201 ? 13.429 15.182 -17.026 1.00 96.44 201 THR A C 1
ATOM 1642 O O . THR A 1 201 ? 12.366 14.706 -16.609 1.00 96.44 201 THR A O 1
ATOM 1645 N N . GLN A 1 202 ? 14.608 14.681 -16.641 1.00 94.56 202 GLN A N 1
ATOM 1646 C CA . GLN A 1 202 ? 14.719 13.586 -15.671 1.00 94.56 202 GLN A CA 1
ATOM 1647 C C . GLN A 1 202 ? 14.010 13.903 -14.348 1.00 94.56 202 GLN A C 1
ATOM 1649 O O . GLN A 1 202 ? 13.280 13.064 -13.821 1.00 94.56 202 GLN A O 1
ATOM 1654 N N . LEU A 1 203 ? 14.175 15.125 -13.835 1.00 92.81 203 LEU A N 1
ATOM 1655 C CA . LEU A 1 203 ? 13.591 15.537 -12.560 1.00 92.81 203 LEU A CA 1
ATOM 1656 C C . LEU A 1 203 ? 12.059 15.615 -12.617 1.00 92.81 203 LEU A C 1
ATOM 1658 O O . LEU A 1 203 ? 11.390 15.237 -11.656 1.00 92.81 203 LEU A O 1
ATOM 1662 N N . GLU A 1 204 ? 11.490 16.102 -13.721 1.00 94.00 204 GLU A N 1
ATOM 1663 C CA . GLU A 1 204 ? 10.035 16.133 -13.921 1.00 94.00 204 GLU A CA 1
ATOM 1664 C C . GLU A 1 204 ? 9.462 14.720 -13.977 1.00 94.00 204 GLU A C 1
ATOM 1666 O O . GLU A 1 204 ? 8.486 14.427 -13.283 1.00 94.00 204 GLU A O 1
ATOM 1671 N N . LEU A 1 205 ? 10.115 13.818 -14.715 1.00 93.44 205 LEU A N 1
ATOM 1672 C CA . LEU A 1 205 ? 9.710 12.419 -14.776 1.00 93.44 205 LEU A CA 1
ATOM 1673 C C . LEU A 1 205 ? 9.777 11.741 -13.400 1.00 93.44 205 LEU A C 1
ATOM 1675 O O . LEU A 1 205 ? 8.824 11.078 -12.990 1.00 93.44 205 LEU A O 1
ATOM 1679 N N . GLU A 1 206 ? 10.866 11.930 -12.654 1.00 90.25 206 GLU A N 1
ATOM 1680 C CA . GLU A 1 206 ? 10.995 11.386 -11.298 1.00 90.25 206 GLU A CA 1
ATOM 1681 C C . GLU A 1 206 ? 9.914 11.927 -10.352 1.00 90.25 206 GLU A C 1
ATOM 1683 O O . GLU A 1 206 ? 9.370 11.170 -9.543 1.00 90.25 206 GLU A O 1
ATOM 1688 N N . ARG A 1 207 ? 9.550 13.212 -10.470 1.00 88.25 207 ARG A N 1
ATOM 1689 C CA . ARG A 1 207 ? 8.453 13.815 -9.696 1.00 88.25 207 ARG A CA 1
ATOM 1690 C C . ARG A 1 207 ? 7.104 13.192 -10.040 1.00 88.25 207 ARG A C 1
ATOM 1692 O O . ARG A 1 207 ? 6.395 12.805 -9.117 1.00 88.25 207 ARG A O 1
ATOM 1699 N N . ILE A 1 208 ? 6.784 13.030 -11.326 1.00 89.19 208 ILE A N 1
ATOM 1700 C CA . ILE A 1 208 ? 5.533 12.398 -11.781 1.00 89.19 208 ILE A CA 1
ATOM 1701 C C . ILE A 1 208 ? 5.413 10.979 -11.216 1.00 89.19 208 ILE A C 1
ATOM 1703 O O . ILE A 1 208 ? 4.403 10.629 -10.602 1.00 89.19 208 ILE A O 1
ATOM 1707 N N . VAL A 1 209 ? 6.470 10.172 -11.360 1.00 87.88 209 VAL A N 1
ATOM 1708 C CA . VAL A 1 209 ? 6.494 8.798 -10.840 1.00 87.88 209 VAL A CA 1
ATOM 1709 C C . VAL A 1 209 ? 6.348 8.787 -9.318 1.00 87.88 209 VAL A C 1
ATOM 1711 O O . VAL A 1 209 ? 5.626 7.953 -8.773 1.00 87.88 209 VAL A O 1
ATOM 1714 N N . ARG A 1 210 ? 6.995 9.723 -8.612 1.00 81.69 210 ARG A N 1
ATOM 1715 C CA . ARG A 1 210 ? 6.903 9.831 -7.151 1.00 81.69 210 ARG A CA 1
ATOM 1716 C C . ARG A 1 210 ? 5.500 10.209 -6.673 1.00 81.69 210 ARG A C 1
ATOM 1718 O O . ARG A 1 210 ? 5.082 9.670 -5.655 1.00 81.69 210 ARG A O 1
ATOM 1725 N N . THR A 1 211 ? 4.783 11.080 -7.380 1.00 75.62 211 THR A N 1
ATOM 1726 C CA . THR A 1 211 ? 3.405 11.466 -7.028 1.00 75.62 211 THR A CA 1
ATOM 1727 C C . THR A 1 211 ? 2.438 10.288 -7.146 1.00 75.62 211 THR A C 1
ATOM 1729 O O . THR A 1 211 ? 1.598 10.100 -6.273 1.00 75.62 211 THR A O 1
ATOM 1732 N N . ILE A 1 212 ? 2.584 9.444 -8.172 1.00 72.88 212 ILE A N 1
ATOM 1733 C CA . ILE A 1 212 ? 1.760 8.230 -8.313 1.00 72.88 212 ILE A CA 1
ATOM 1734 C C . ILE A 1 212 ? 2.161 7.129 -7.321 1.00 72.88 212 ILE A C 1
ATOM 1736 O O . ILE A 1 212 ? 1.350 6.276 -6.977 1.00 72.88 212 ILE A O 1
ATOM 1740 N N . TYR A 1 213 ? 3.389 7.166 -6.802 1.00 61.38 213 TYR A N 1
ATOM 1741 C CA . TYR A 1 213 ? 3.856 6.225 -5.783 1.00 61.38 213 TYR A CA 1
ATOM 1742 C C . TYR A 1 213 ? 3.136 6.377 -4.422 1.00 61.38 213 TYR A C 1
ATOM 1744 O O . TYR A 1 213 ? 3.385 5.585 -3.511 1.00 61.38 213 TYR A O 1
ATOM 1752 N N . GLU A 1 214 ? 2.242 7.359 -4.252 1.00 56.09 214 GLU A N 1
ATOM 1753 C CA . GLU A 1 214 ? 1.367 7.417 -3.080 1.00 56.09 214 GLU A CA 1
ATOM 1754 C C . GLU A 1 214 ? 0.405 6.212 -3.057 1.00 56.09 214 GLU A C 1
ATOM 1756 O O . GLU A 1 214 ? -0.194 5.862 -4.077 1.00 56.09 214 GLU A O 1
ATOM 1761 N N . PRO A 1 215 ? 0.251 5.527 -1.910 1.00 53.81 215 PRO A N 1
ATOM 1762 C CA . PRO A 1 215 ? -0.464 4.262 -1.850 1.00 53.81 215 PRO A CA 1
ATOM 1763 C C . PRO A 1 215 ? -1.944 4.457 -2.198 1.00 53.81 215 PRO A C 1
ATOM 1765 O O . PRO A 1 215 ? -2.739 4.894 -1.367 1.00 53.81 215 PRO A O 1
ATOM 1768 N N . SER A 1 216 ? -2.345 4.075 -3.415 1.00 52.38 216 SER A N 1
ATOM 1769 C CA . SER A 1 216 ? -3.767 3.966 -3.740 1.00 52.38 216 SER A CA 1
ATOM 1770 C C . SER A 1 216 ? -4.356 2.801 -2.932 1.00 52.38 216 SER A C 1
ATOM 1772 O O . SER A 1 216 ? -3.835 1.680 -3.015 1.00 52.38 216 SER A O 1
ATOM 1774 N N . PRO A 1 217 ? -5.436 3.018 -2.160 1.00 59.94 217 PRO A N 1
ATOM 1775 C CA . PRO A 1 217 ? -6.101 1.937 -1.447 1.00 59.94 217 PRO A CA 1
ATOM 1776 C C . PRO A 1 217 ? -6.633 0.918 -2.459 1.00 59.94 217 PRO A C 1
ATOM 1778 O O . PRO A 1 217 ? -7.334 1.296 -3.397 1.00 59.94 217 PRO A O 1
ATOM 1781 N N . VAL A 1 218 ? -6.293 -0.361 -2.289 1.00 58.09 218 VAL A N 1
ATOM 1782 C CA . VAL A 1 218 ? -6.818 -1.452 -3.127 1.00 58.09 218 VAL A CA 1
ATOM 1783 C C . VAL A 1 218 ? -7.612 -2.415 -2.260 1.00 58.09 218 VAL A C 1
ATOM 1785 O O . VAL A 1 218 ? -7.176 -2.774 -1.162 1.00 58.09 218 VAL A O 1
ATOM 1788 N N . VAL A 1 219 ? -8.786 -2.802 -2.757 1.00 64.12 219 VAL A N 1
ATOM 1789 C CA . VAL A 1 219 ? -9.635 -3.843 -2.174 1.00 64.12 219 VAL A CA 1
ATOM 1790 C C . VAL A 1 219 ? -9.104 -5.184 -2.672 1.00 64.12 219 VAL A C 1
ATOM 1792 O O . VAL A 1 219 ? -9.131 -5.453 -3.867 1.00 64.12 219 VAL A O 1
ATOM 1795 N N . PHE A 1 220 ? -8.552 -5.991 -1.769 1.00 63.62 220 PHE A N 1
ATOM 1796 C CA . PHE A 1 220 ? -8.025 -7.320 -2.106 1.00 63.62 220 PHE A CA 1
ATOM 1797 C C . PHE A 1 220 ? -9.094 -8.410 -1.996 1.00 63.62 220 PHE A C 1
ATOM 1799 O O . PHE A 1 220 ? -9.038 -9.402 -2.713 1.00 63.62 220 PHE A O 1
ATOM 1806 N N . GLN A 1 221 ? -10.048 -8.217 -1.089 1.00 74.19 221 GLN A N 1
ATOM 1807 C CA . GLN A 1 221 ? -11.189 -9.087 -0.855 1.00 74.19 221 GLN A CA 1
ATOM 1808 C C . GLN A 1 221 ? -12.388 -8.190 -0.561 1.00 74.19 221 GLN A C 1
ATOM 1810 O O . GLN A 1 221 ? -12.229 -7.139 0.064 1.00 74.19 221 GLN A O 1
ATOM 1815 N N . GLU A 1 222 ? -13.561 -8.558 -1.066 1.00 85.50 222 GLU A N 1
ATOM 1816 C CA . GLU A 1 222 ? -14.794 -7.831 -0.775 1.00 85.50 222 GLU A CA 1
ATOM 1817 C C . GLU A 1 222 ? -15.270 -8.120 0.653 1.00 85.50 222 GLU A C 1
ATOM 1819 O O . GLU A 1 222 ? -14.920 -9.139 1.248 1.00 85.50 222 GLU A O 1
ATOM 1824 N N . ALA A 1 223 ? -16.074 -7.215 1.210 1.00 91.25 223 ALA A N 1
ATOM 1825 C CA . ALA A 1 223 ? -16.699 -7.447 2.503 1.00 91.25 223 ALA A CA 1
ATOM 1826 C C . ALA A 1 223 ? -17.718 -8.591 2.394 1.00 91.25 223 ALA A C 1
ATOM 1828 O O . ALA A 1 223 ? -18.600 -8.579 1.533 1.00 91.25 223 ALA A O 1
ATOM 1829 N N . GLU A 1 224 ? -17.617 -9.568 3.289 1.00 94.25 224 GLU A N 1
ATOM 1830 C CA . GLU A 1 224 ? -18.457 -10.763 3.267 1.00 94.25 224 GLU A CA 1
ATOM 1831 C C . GLU A 1 224 ? -19.652 -10.635 4.218 1.00 94.25 224 GLU A C 1
ATOM 1833 O O . GLU A 1 224 ? -19.601 -9.964 5.253 1.00 94.25 224 GLU A O 1
ATOM 1838 N N . LEU A 1 225 ? -20.760 -11.310 3.898 1.00 94.69 225 LEU A N 1
ATOM 1839 C CA . LEU A 1 225 ? -21.955 -11.278 4.738 1.00 94.69 225 LEU A CA 1
ATOM 1840 C C . LEU A 1 225 ? -21.631 -11.745 6.166 1.00 94.69 225 LEU A C 1
ATOM 1842 O O . LEU A 1 225 ? -21.100 -12.831 6.383 1.00 94.69 225 LEU A O 1
ATOM 1846 N N . GLY A 1 226 ? -22.009 -10.937 7.157 1.00 92.25 226 GLY A N 1
ATOM 1847 C CA . GLY A 1 226 ? -21.758 -11.254 8.562 1.00 92.25 226 GLY A CA 1
ATOM 1848 C C . GLY A 1 226 ? -20.369 -10.851 9.060 1.00 92.25 226 GLY A C 1
ATOM 1849 O O . GLY A 1 226 ? -19.960 -11.326 10.122 1.00 92.25 226 GLY A O 1
ATOM 1850 N N . HIS A 1 227 ? -19.664 -9.964 8.357 1.00 94.69 227 HIS A N 1
ATOM 1851 C CA . HIS A 1 227 ? -18.456 -9.307 8.857 1.00 94.69 227 HIS A CA 1
ATOM 1852 C C . HIS A 1 227 ? -18.721 -8.454 10.120 1.00 94.69 227 HIS A C 1
ATOM 1854 O O . HIS A 1 227 ? -19.869 -8.153 10.474 1.00 94.69 227 HIS A O 1
ATOM 1860 N N . LEU A 1 228 ? -17.667 -8.091 10.860 1.00 94.88 228 LEU A N 1
ATOM 1861 C CA . LEU A 1 228 ? -17.780 -7.143 11.979 1.00 94.88 228 LEU A CA 1
ATOM 1862 C C . LEU A 1 228 ? -17.918 -5.713 11.441 1.00 94.88 228 LEU A C 1
ATOM 1864 O O . LEU A 1 228 ? -17.261 -5.339 10.471 1.00 94.88 228 LEU A O 1
ATOM 1868 N N . SER A 1 229 ? -18.751 -4.894 12.079 1.00 94.38 229 SER A N 1
ATOM 1869 C CA . SER A 1 229 ? -18.842 -3.468 11.752 1.00 94.38 229 SER A CA 1
ATOM 1870 C C . SER A 1 229 ? -17.553 -2.759 12.152 1.00 94.38 229 SER A C 1
ATOM 1872 O O . SER A 1 229 ? -17.028 -3.019 13.234 1.00 94.38 229 SER A O 1
ATOM 1874 N N . TYR A 1 230 ? -17.064 -1.828 11.335 1.00 94.56 230 TYR A N 1
ATOM 1875 C CA . TYR A 1 230 ? -15.845 -1.090 11.652 1.00 94.56 230 TYR A CA 1
ATOM 1876 C C . TYR A 1 230 ? -15.875 0.360 11.157 1.00 94.56 230 TYR A C 1
ATOM 1878 O O . TYR A 1 230 ? -16.654 0.722 10.276 1.00 94.56 230 TYR A O 1
ATOM 1886 N N . VAL A 1 231 ? -15.012 1.192 11.738 1.00 94.12 231 VAL A N 1
ATOM 1887 C CA . VAL A 1 231 ? -14.746 2.579 11.339 1.00 94.12 231 VAL A CA 1
ATOM 1888 C C . VAL A 1 231 ? -13.240 2.840 11.372 1.00 94.12 231 VAL A C 1
ATOM 1890 O O . VAL A 1 231 ? -12.533 2.276 12.201 1.00 94.12 231 VAL A O 1
ATOM 1893 N N . TYR A 1 232 ? -12.738 3.711 10.493 1.00 91.00 232 TYR A N 1
ATOM 1894 C CA . TYR A 1 232 ? -11.305 4.048 10.456 1.00 91.00 232 TYR A CA 1
ATOM 1895 C C . TYR A 1 232 ? -10.923 5.221 11.359 1.00 91.00 232 TYR A C 1
ATOM 1897 O O . TYR A 1 232 ? -9.767 5.388 11.718 1.00 91.00 232 TYR A O 1
ATOM 1905 N N . HIS A 1 233 ? -11.882 6.075 11.699 1.00 90.69 233 HIS A N 1
ATOM 1906 C CA . HIS A 1 233 ? -11.631 7.296 12.450 1.00 90.69 233 HIS A CA 1
ATOM 1907 C C . HIS A 1 233 ? -12.651 7.398 13.588 1.00 90.69 233 HIS A C 1
ATOM 1909 O O . HIS A 1 233 ? -13.818 7.075 13.345 1.00 90.69 233 HIS A O 1
ATOM 1915 N N . PRO A 1 234 ? -12.274 7.874 14.792 1.00 91.25 234 PRO A N 1
ATOM 1916 C CA . PRO A 1 234 ? -13.204 8.013 15.914 1.00 91.25 234 PRO A CA 1
ATOM 1917 C C . PRO A 1 234 ? -14.482 8.777 15.553 1.00 91.25 234 PRO A C 1
ATOM 1919 O O . PRO A 1 234 ? -15.578 8.344 15.886 1.00 91.25 234 PRO A O 1
ATOM 1922 N N . GLY A 1 235 ? -14.358 9.860 14.777 1.00 90.56 235 GLY A N 1
ATOM 1923 C CA . GLY A 1 235 ? -15.496 10.643 14.270 1.00 90.56 235 GLY A CA 1
ATOM 1924 C C . GLY A 1 235 ? -16.450 9.893 13.325 1.00 90.56 235 GLY A C 1
ATOM 1925 O O . GLY A 1 235 ? -17.519 10.405 13.017 1.00 90.56 235 GLY A O 1
ATOM 1926 N N . GLY A 1 236 ? -16.095 8.688 12.869 1.00 91.81 236 GLY A N 1
ATOM 1927 C CA . GLY A 1 236 ? -17.007 7.796 12.148 1.00 91.81 236 GLY A CA 1
ATOM 1928 C C . GLY A 1 236 ? -18.042 7.123 13.057 1.00 91.81 236 GLY A C 1
ATOM 1929 O O . GLY A 1 236 ? -19.033 6.585 12.563 1.00 91.81 236 GLY A O 1
ATOM 1930 N N . LEU A 1 237 ? -17.847 7.160 14.380 1.00 93.69 237 LEU A N 1
ATOM 1931 C CA . LEU A 1 237 ? -18.843 6.728 15.355 1.00 93.69 237 LEU A CA 1
ATOM 1932 C C . LEU A 1 237 ? -19.924 7.811 15.476 1.00 93.69 237 LEU A C 1
ATOM 1934 O O . LEU A 1 237 ? -19.781 8.785 16.207 1.00 93.69 237 LEU A O 1
ATOM 1938 N N . THR A 1 238 ? -21.020 7.647 14.737 1.00 91.19 238 THR A N 1
ATOM 1939 C CA . THR A 1 238 ? -22.128 8.622 14.692 1.00 91.19 238 THR A CA 1
ATOM 1940 C C . THR A 1 238 ? -23.223 8.369 15.729 1.00 91.19 238 THR A C 1
ATOM 1942 O O . THR A 1 238 ? -24.141 9.173 15.876 1.00 91.19 238 THR A O 1
ATOM 1945 N N . ARG A 1 239 ? -23.157 7.245 16.448 1.00 93.56 239 ARG A N 1
ATOM 1946 C CA . ARG A 1 239 ? -24.119 6.833 17.479 1.00 93.56 239 ARG A CA 1
ATOM 1947 C C . ARG A 1 239 ? -23.432 5.981 18.537 1.00 93.56 239 ARG A C 1
ATOM 1949 O O . ARG A 1 239 ? -22.357 5.440 18.287 1.00 93.56 239 ARG A O 1
ATOM 1956 N N . SER A 1 240 ? -24.083 5.826 19.688 1.00 96.12 240 SER A N 1
ATOM 1957 C CA . SER A 1 240 ? -23.604 4.908 20.718 1.00 96.12 240 SER A CA 1
ATOM 1958 C C . SER A 1 240 ? -23.564 3.461 20.221 1.00 96.12 240 SER A C 1
ATOM 1960 O O . SER A 1 240 ? -24.424 3.042 19.441 1.00 96.12 240 SER A O 1
ATOM 1962 N N . VAL A 1 241 ? -22.596 2.703 20.725 1.00 96.19 241 VAL A N 1
ATOM 1963 C CA . VAL A 1 241 ? -22.398 1.278 20.450 1.00 96.19 241 VAL A CA 1
ATOM 1964 C C . VAL A 1 241 ? -22.313 0.524 21.771 1.00 96.19 241 VAL A C 1
ATOM 1966 O O . VAL A 1 241 ? -21.772 1.039 22.747 1.00 96.19 241 VAL A O 1
ATOM 1969 N N . ASP A 1 242 ? -22.844 -0.694 21.829 1.00 96.19 242 ASP A N 1
ATOM 1970 C CA . ASP A 1 242 ? -22.820 -1.456 23.083 1.00 96.19 242 ASP A CA 1
ATOM 1971 C C . ASP A 1 242 ? -21.391 -1.893 23.416 1.00 96.19 242 ASP A C 1
ATOM 1973 O O . ASP A 1 242 ? -20.924 -1.731 24.543 1.00 96.19 242 ASP A O 1
ATOM 1977 N N . ARG A 1 243 ? -20.658 -2.368 22.401 1.00 96.38 243 ARG A N 1
ATOM 1978 C CA . ARG A 1 243 ? -19.282 -2.847 22.540 1.00 96.38 243 ARG A CA 1
ATOM 1979 C C . ARG A 1 243 ? -18.392 -2.269 21.455 1.00 96.38 243 ARG A C 1
ATOM 1981 O O . ARG A 1 243 ? -18.738 -2.319 20.273 1.00 96.38 243 ARG A O 1
ATOM 1988 N N . LEU A 1 244 ? -17.234 -1.771 21.862 1.00 97.44 244 LEU A N 1
ATOM 1989 C CA . LEU A 1 244 ? -16.214 -1.222 20.981 1.00 97.44 244 LEU A CA 1
ATOM 1990 C C . LEU A 1 244 ? -14.910 -2.005 21.146 1.00 97.44 244 LEU A C 1
ATOM 1992 O O . LEU A 1 244 ? -14.488 -2.284 22.266 1.00 97.44 244 LEU A O 1
ATOM 1996 N N . LEU A 1 245 ? -14.250 -2.317 20.034 1.00 96.19 245 LEU A N 1
ATOM 1997 C CA . LEU A 1 245 ? -12.863 -2.767 20.023 1.00 96.19 245 LEU A CA 1
ATOM 1998 C C . LEU A 1 245 ? -12.000 -1.703 19.348 1.00 96.19 245 LEU A C 1
ATOM 2000 O O . LEU A 1 245 ? -12.201 -1.413 18.172 1.00 96.19 245 LEU A O 1
ATOM 2004 N N . TRP A 1 246 ? -11.040 -1.138 20.071 1.00 95.25 246 TRP A N 1
ATOM 2005 C CA . TRP A 1 246 ? -10.072 -0.195 19.524 1.00 95.25 246 TRP A CA 1
ATOM 2006 C C . TRP A 1 246 ? -8.779 -0.937 19.191 1.00 95.25 246 TRP A C 1
ATOM 2008 O O . TRP A 1 246 ? -8.011 -1.319 20.075 1.00 95.25 246 TRP A O 1
ATOM 2018 N N . TRP A 1 247 ? -8.565 -1.167 17.897 1.00 93.44 247 TRP A N 1
ATOM 2019 C CA . TRP A 1 247 ? -7.357 -1.792 17.370 1.00 93.44 247 TRP A CA 1
ATOM 2020 C C . TRP A 1 247 ? -6.213 -0.780 17.287 1.00 93.44 247 TRP A C 1
ATOM 2022 O O . TRP A 1 247 ? -6.449 0.360 16.893 1.00 93.44 247 TRP A O 1
ATOM 2032 N N . ASN A 1 248 ? -4.986 -1.192 17.615 1.00 91.06 248 ASN A N 1
ATOM 2033 C CA . ASN A 1 248 ? -3.817 -0.309 17.679 1.00 91.06 248 ASN A CA 1
ATOM 2034 C C . ASN A 1 248 ? -4.094 0.943 18.533 1.00 91.06 248 ASN A C 1
ATOM 2036 O O . ASN A 1 248 ? -4.038 2.073 18.046 1.00 91.06 248 ASN A O 1
ATOM 2040 N N . PHE A 1 249 ? -4.410 0.744 19.816 1.00 92.94 249 PHE A N 1
ATOM 2041 C CA . PHE A 1 249 ? -4.534 1.816 20.808 1.00 92.94 249 PHE A CA 1
ATOM 2042 C C . PHE A 1 249 ? -3.148 2.370 21.183 1.00 92.94 249 PHE A C 1
ATOM 2044 O O . PHE A 1 249 ? -2.669 2.249 22.309 1.00 92.94 249 PHE A O 1
ATOM 2051 N N . VAL A 1 250 ? -2.488 2.967 20.196 1.00 90.88 250 VAL A N 1
ATOM 2052 C CA . VAL A 1 250 ? -1.136 3.524 20.269 1.00 90.88 250 VAL A CA 1
ATOM 2053 C C . VAL A 1 250 ? -1.154 5.011 19.939 1.00 90.88 250 VAL A C 1
ATOM 2055 O O . VAL A 1 250 ? -2.128 5.542 19.396 1.00 90.88 250 VAL A O 1
ATOM 2058 N N . GLN A 1 251 ? -0.068 5.699 20.267 1.00 84.31 251 GLN A N 1
ATOM 2059 C CA . GLN A 1 251 ? 0.134 7.083 19.873 1.00 84.31 251 GLN A CA 1
ATOM 2060 C C . GLN A 1 251 ? 0.286 7.175 18.348 1.00 84.31 251 GLN A C 1
ATOM 2062 O O . GLN A 1 251 ? 1.301 6.781 17.785 1.00 84.31 251 GLN A O 1
ATOM 2067 N N . ASN A 1 252 ? -0.734 7.717 17.682 1.00 76.56 252 ASN A N 1
ATOM 2068 C CA . ASN A 1 252 ? -0.748 7.948 16.239 1.00 76.56 252 ASN A CA 1
ATOM 2069 C C . ASN A 1 252 ? -1.324 9.340 15.950 1.00 76.56 252 ASN A C 1
ATOM 2071 O O . ASN A 1 252 ? -2.448 9.488 15.468 1.00 76.56 252 ASN A O 1
ATOM 2075 N N . GLU A 1 253 ? -0.585 10.375 16.354 1.00 69.25 253 GLU A N 1
ATOM 2076 C CA . GLU A 1 253 ? -1.000 11.762 16.157 1.00 69.25 253 GLU A CA 1
ATOM 2077 C C . GLU A 1 253 ? -0.348 12.371 14.918 1.00 69.25 253 GLU A C 1
ATOM 2079 O O . GLU A 1 253 ? 0.836 12.132 14.661 1.00 69.25 253 GLU A O 1
ATOM 2084 N N . PRO A 1 254 ? -1.091 13.193 14.154 1.00 68.38 254 PRO A N 1
ATOM 2085 C CA . PRO A 1 254 ? -0.487 13.961 13.084 1.00 68.38 254 PRO A CA 1
ATOM 2086 C C . PRO A 1 254 ? 0.600 14.869 13.664 1.00 68.38 254 PRO A C 1
ATOM 2088 O O . PRO A 1 254 ? 0.421 15.485 14.716 1.00 68.38 254 PRO A O 1
ATOM 2091 N N . VAL A 1 255 ? 1.720 14.976 12.950 1.00 65.00 255 VAL A N 1
ATOM 2092 C CA . VAL A 1 255 ? 2.768 15.947 13.277 1.00 65.00 255 VAL A CA 1
ATOM 2093 C C . VAL A 1 255 ? 2.128 17.333 13.345 1.00 65.00 255 VAL A C 1
ATOM 2095 O O . VAL A 1 255 ? 1.332 17.685 12.469 1.00 65.00 255 VAL A O 1
ATOM 2098 N N . TYR A 1 256 ? 2.461 18.097 14.390 1.00 65.12 256 TYR A N 1
ATOM 2099 C CA . TYR A 1 256 ? 1.993 19.469 14.573 1.00 65.12 256 TYR A CA 1
ATOM 2100 C C . TYR A 1 256 ? 2.041 20.232 13.243 1.00 65.12 256 TYR A C 1
ATOM 2102 O O . TYR A 1 256 ? 3.088 20.297 12.594 1.00 65.12 256 TYR A O 1
ATOM 2110 N N . PHE A 1 257 ? 0.903 20.788 12.827 1.00 68.00 257 PHE A N 1
ATOM 2111 C CA . PHE A 1 257 ? 0.773 21.460 11.541 1.00 68.00 257 PHE A CA 1
ATOM 2112 C C . PHE A 1 257 ? 0.532 22.956 11.732 1.00 68.00 257 PHE A C 1
ATOM 2114 O O . PHE A 1 257 ? -0.180 23.403 12.631 1.00 68.00 257 PHE A O 1
ATOM 2121 N N . PHE A 1 258 ? 1.133 23.741 10.846 1.00 76.19 258 PHE A N 1
ATOM 2122 C CA . PHE A 1 258 ? 0.894 25.174 10.760 1.00 76.19 258 PHE A CA 1
ATOM 2123 C C . PHE A 1 258 ? -0.352 25.463 9.919 1.00 76.19 258 PHE A C 1
ATOM 2125 O O . PHE A 1 258 ? -0.842 24.605 9.179 1.00 76.19 258 PHE A O 1
ATOM 2132 N N . SER A 1 259 ? -0.855 26.698 10.013 1.00 78.69 259 SER A N 1
ATOM 2133 C CA . SER A 1 259 ? -1.878 27.180 9.082 1.00 78.69 259 SER A CA 1
ATOM 2134 C C . SER A 1 259 ? -1.393 26.984 7.645 1.00 78.69 259 SER A C 1
ATOM 2136 O O . SER A 1 259 ? -0.269 27.358 7.315 1.00 78.69 259 SER A O 1
ATOM 2138 N N . ARG A 1 260 ? -2.257 26.424 6.792 1.00 80.81 260 ARG A N 1
ATOM 2139 C CA . ARG A 1 260 ? -2.001 26.306 5.346 1.00 80.81 260 ARG A CA 1
ATOM 2140 C C . ARG A 1 260 ? -2.117 27.644 4.611 1.00 80.81 260 ARG A C 1
ATOM 2142 O O . ARG A 1 260 ? -1.754 27.715 3.446 1.00 80.81 260 ARG A O 1
ATOM 2149 N N . TRP A 1 261 ? -2.631 28.664 5.295 1.00 84.56 261 TRP A N 1
ATOM 2150 C CA . TRP A 1 261 ? -2.914 29.988 4.758 1.00 84.56 261 TRP A CA 1
ATOM 2151 C C . TRP A 1 261 ? -2.076 31.039 5.472 1.00 84.56 261 TRP A C 1
ATOM 2153 O O . TRP A 1 261 ? -1.973 31.038 6.708 1.00 84.56 261 TRP A O 1
ATOM 2163 N N . TYR A 1 262 ? -1.531 31.969 4.698 1.00 87.94 262 TYR A N 1
ATOM 2164 C CA . TYR A 1 262 ? -0.938 33.187 5.219 1.00 87.94 262 TYR A CA 1
ATOM 2165 C C . TYR A 1 262 ? -2.015 34.113 5.786 1.00 87.94 262 TYR A C 1
ATOM 2167 O O . TYR A 1 262 ? -3.184 34.076 5.404 1.00 87.94 262 TYR A O 1
ATOM 2175 N N . ARG A 1 263 ? -1.604 35.019 6.676 1.00 86.38 263 ARG A N 1
ATOM 2176 C CA . AR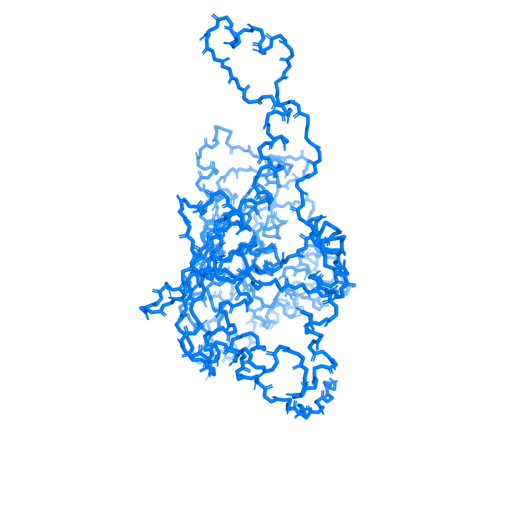G A 1 263 ? -2.520 35.962 7.332 1.00 86.38 263 ARG A CA 1
ATOM 2177 C C . ARG A 1 263 ? -3.309 36.820 6.337 1.00 86.38 263 ARG A C 1
ATOM 2179 O O . ARG A 1 263 ? -4.511 36.963 6.490 1.00 86.38 263 ARG A O 1
ATOM 2186 N N . GLN A 1 264 ? -2.653 37.295 5.277 1.00 91.56 264 GLN A N 1
ATOM 2187 C CA . GLN A 1 264 ? -3.307 38.080 4.223 1.00 91.56 264 GLN A CA 1
ATOM 2188 C C . GLN A 1 264 ? -4.376 37.281 3.460 1.00 91.56 264 GLN A C 1
ATOM 2190 O O . GLN A 1 264 ? -5.358 37.853 2.992 1.00 91.56 264 GLN A O 1
ATOM 2195 N N . GLU A 1 265 ? -4.194 35.966 3.317 1.00 91.75 265 GLU A N 1
ATOM 2196 C CA . GLU A 1 265 ? -5.174 35.091 2.668 1.00 91.75 265 GLU A CA 1
ATOM 2197 C C . GLU A 1 265 ? -6.369 34.844 3.587 1.00 91.75 265 GLU A C 1
ATOM 2199 O O . GLU A 1 265 ? -7.505 34.932 3.131 1.00 91.75 265 GLU A O 1
ATOM 2204 N N . LEU A 1 266 ? -6.126 34.625 4.884 1.00 89.00 266 LEU A N 1
ATOM 2205 C CA . LEU A 1 266 ? -7.183 34.519 5.893 1.00 89.00 266 LEU A CA 1
ATOM 2206 C C . LEU A 1 266 ? -8.030 35.795 5.961 1.00 89.00 266 LEU A C 1
ATOM 2208 O O . LEU A 1 266 ? -9.253 35.700 5.958 1.00 89.00 266 LEU A O 1
ATOM 2212 N N . ASP A 1 267 ? -7.398 36.972 5.939 1.00 89.75 267 ASP A N 1
ATOM 2213 C CA . ASP A 1 267 ? -8.103 38.259 5.952 1.00 89.75 267 ASP A CA 1
ATOM 2214 C C . ASP A 1 267 ? -9.020 38.407 4.722 1.00 89.75 267 ASP A C 1
ATOM 2216 O O . ASP A 1 267 ? -10.159 38.862 4.835 1.00 89.75 267 ASP A O 1
ATOM 2220 N N . ARG A 1 268 ? -8.555 37.982 3.537 1.00 92.94 268 ARG A N 1
ATOM 2221 C CA . ARG A 1 268 ? -9.372 37.981 2.310 1.00 92.94 268 ARG A CA 1
ATOM 2222 C C . ARG A 1 268 ? -10.505 36.962 2.352 1.00 92.94 268 ARG A C 1
ATOM 2224 O O . ARG A 1 268 ? -11.605 37.277 1.910 1.00 92.94 268 ARG A O 1
ATOM 2231 N N . LEU A 1 269 ? -10.249 35.757 2.857 1.00 92.06 269 LEU A N 1
ATOM 2232 C CA . LEU A 1 269 ? -11.276 34.726 3.002 1.00 92.06 269 LEU A CA 1
ATOM 2233 C C . LEU A 1 269 ? -12.367 35.190 3.971 1.00 92.06 269 LEU A C 1
ATOM 2235 O O . LEU A 1 269 ? -13.546 35.100 3.645 1.00 92.06 269 LEU A O 1
ATOM 2239 N N . GLN A 1 270 ? -11.982 35.806 5.088 1.00 90.50 270 GLN A N 1
ATOM 2240 C CA . GLN A 1 270 ? -12.920 36.366 6.053 1.00 90.50 270 GLN A CA 1
ATOM 2241 C C . GLN A 1 270 ? -13.769 37.498 5.452 1.00 90.50 270 GLN A C 1
ATOM 2243 O O . GLN A 1 270 ? -14.966 37.570 5.715 1.00 90.50 270 GLN A O 1
ATOM 2248 N N . GLN A 1 271 ? -13.189 38.357 4.604 1.00 93.62 271 GLN A N 1
ATOM 2249 C CA . GLN A 1 271 ? -13.952 39.370 3.856 1.00 93.62 271 GLN A CA 1
ATOM 2250 C C . GLN A 1 271 ? -14.975 38.758 2.888 1.00 93.62 271 GLN A C 1
ATOM 2252 O O . GLN A 1 271 ? -15.981 39.396 2.585 1.00 93.62 271 GLN A O 1
ATOM 2257 N N . ALA A 1 272 ? -14.725 37.539 2.41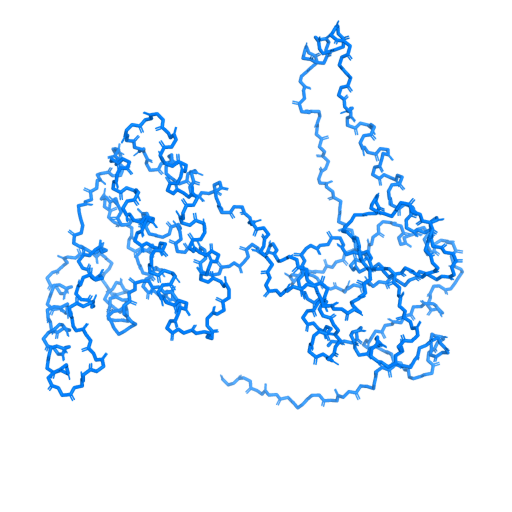0 1.00 93.62 272 ALA A N 1
ATOM 2258 C CA . ALA A 1 272 ? -15.622 36.774 1.550 1.00 93.62 272 ALA A CA 1
ATOM 2259 C C . ALA A 1 272 ? -16.566 35.833 2.332 1.00 93.62 272 ALA A C 1
ATOM 2261 O O . ALA A 1 272 ? -17.176 34.959 1.720 1.00 93.62 272 ALA A O 1
ATOM 2262 N N . ASP A 1 273 ? -16.671 35.991 3.659 1.00 93.06 273 ASP A N 1
ATOM 2263 C CA . ASP A 1 273 ? -17.452 35.128 4.566 1.00 93.06 273 ASP A CA 1
ATOM 2264 C C . ASP A 1 273 ? -17.040 33.639 4.516 1.00 93.06 273 ASP A C 1
ATOM 2266 O O . ASP A 1 273 ? -17.815 32.724 4.790 1.00 93.06 273 ASP A O 1
ATOM 2270 N N . ALA A 1 274 ? -15.778 33.384 4.158 1.00 91.25 274 ALA A N 1
ATOM 2271 C CA . ALA A 1 274 ? -15.158 32.069 4.176 1.00 91.25 274 ALA A CA 1
ATOM 2272 C C . ALA A 1 274 ? -14.236 31.945 5.397 1.00 91.25 274 ALA A C 1
ATOM 2274 O O . ALA A 1 274 ? -13.198 32.600 5.489 1.00 91.25 274 ALA A O 1
ATOM 2275 N N . CYS A 1 275 ? -14.594 31.062 6.328 1.00 84.31 275 CYS A N 1
ATOM 2276 C CA . CYS A 1 275 ? -13.855 30.839 7.571 1.00 84.31 275 CYS A CA 1
ATOM 2277 C C . CYS A 1 275 ? -13.191 29.452 7.553 1.00 84.31 275 CYS A C 1
ATOM 2279 O O . CYS A 1 275 ? -13.809 28.487 8.007 1.00 84.31 275 CYS A O 1
ATOM 2281 N N . PRO A 1 276 ? -11.967 29.304 7.006 1.00 86.50 276 PRO A N 1
ATOM 2282 C CA . PRO A 1 276 ? -11.259 28.029 7.058 1.00 86.50 276 PRO A CA 1
ATOM 2283 C C . PRO A 1 276 ? -10.916 27.653 8.506 1.00 86.50 276 PRO A C 1
ATOM 2285 O O . PRO A 1 276 ? -10.624 28.523 9.327 1.00 86.50 276 PRO A O 1
ATOM 2288 N N . ASP A 1 277 ? -10.894 26.351 8.801 1.00 85.19 277 ASP A N 1
ATOM 2289 C CA . ASP A 1 277 ? -10.533 25.839 10.126 1.00 85.19 277 ASP A CA 1
ATOM 2290 C C . ASP A 1 277 ? -9.123 26.308 10.540 1.00 85.19 277 ASP A C 1
ATOM 2292 O O . ASP A 1 277 ? -8.137 25.933 9.889 1.00 85.19 277 ASP A O 1
ATOM 2296 N N . PRO A 1 278 ? -8.977 27.080 11.634 1.00 84.62 278 PRO A N 1
ATOM 2297 C CA . PRO A 1 278 ? -7.660 27.405 12.158 1.00 84.62 278 PRO A CA 1
ATOM 2298 C C . PRO A 1 278 ? -7.009 26.162 12.794 1.00 84.62 278 PRO A C 1
ATOM 2300 O O . PRO A 1 278 ? -7.719 25.267 13.267 1.00 84.62 278 PRO A O 1
ATOM 2303 N N . PRO A 1 279 ? -5.664 26.118 12.905 1.00 84.44 279 PRO A N 1
ATOM 2304 C CA .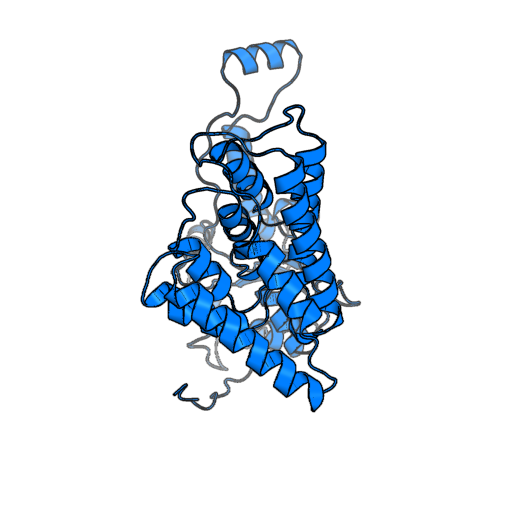 PRO A 1 279 ? -4.962 25.010 13.559 1.00 84.44 279 PRO A CA 1
ATOM 2305 C C . PRO A 1 279 ? -5.479 24.695 14.967 1.00 84.44 279 PRO A C 1
ATOM 2307 O O . PRO A 1 279 ? -5.590 23.528 15.329 1.00 84.44 279 PRO A O 1
ATOM 2310 N N . GLN A 1 280 ? -5.872 25.723 15.729 1.00 85.69 280 GLN A N 1
ATOM 2311 C CA . GLN A 1 280 ? -6.447 25.551 17.064 1.00 85.69 280 GLN A CA 1
ATOM 2312 C C . GLN A 1 280 ? -7.743 24.731 17.039 1.00 85.69 280 GLN A C 1
ATOM 2314 O O . GLN A 1 280 ? -7.846 23.748 17.759 1.00 85.69 280 GLN A O 1
ATOM 2319 N N . LEU A 1 281 ? -8.695 25.073 16.164 1.00 87.25 281 LEU A N 1
ATOM 2320 C CA . LEU A 1 281 ? -9.973 24.361 16.075 1.00 87.25 281 LEU A CA 1
ATOM 2321 C C . LEU A 1 281 ? -9.775 22.902 15.649 1.00 87.25 281 LEU A C 1
ATOM 2323 O O . LEU A 1 281 ? -10.456 21.998 16.130 1.00 87.25 281 LEU A O 1
ATOM 2327 N N . ALA A 1 282 ? -8.824 22.657 14.749 1.00 85.19 282 ALA A N 1
ATOM 2328 C CA . ALA A 1 282 ? -8.479 21.306 14.339 1.00 85.19 282 ALA A CA 1
ATOM 2329 C C . ALA A 1 282 ? -7.807 20.504 15.474 1.00 85.19 282 ALA A C 1
ATOM 2331 O O . ALA A 1 282 ? -8.119 19.323 15.620 1.00 85.19 282 ALA A O 1
ATOM 2332 N N . ASN A 1 283 ? -6.981 21.132 16.320 1.00 86.31 283 ASN A N 1
ATOM 2333 C CA . ASN A 1 283 ? -6.444 20.511 17.536 1.00 86.31 283 ASN A CA 1
ATOM 2334 C C . ASN A 1 283 ? -7.536 20.215 18.573 1.00 86.31 283 ASN A C 1
ATOM 2336 O O . ASN A 1 283 ? -7.592 19.098 19.088 1.00 86.31 283 ASN A O 1
ATOM 2340 N N . ASP A 1 284 ? -8.441 21.160 18.832 1.00 88.69 284 ASP A N 1
ATOM 2341 C CA . ASP A 1 284 ? -9.567 20.973 19.758 1.00 88.69 284 ASP A CA 1
ATOM 2342 C C . ASP A 1 284 ? -10.457 19.808 19.293 1.00 88.69 284 ASP A C 1
ATOM 2344 O O . ASP A 1 284 ? -10.856 18.938 20.070 1.00 88.69 284 ASP A O 1
ATOM 2348 N N . ARG A 1 285 ? -10.699 19.724 17.981 1.00 88.88 285 ARG A N 1
ATOM 2349 C CA . ARG A 1 285 ? -11.418 18.610 17.361 1.00 88.88 285 ARG A CA 1
ATOM 2350 C C . ARG A 1 285 ? -10.674 17.280 17.508 1.00 88.88 285 ARG A C 1
ATOM 2352 O O . ARG A 1 285 ? -11.318 16.265 17.771 1.00 88.88 285 ARG A O 1
ATOM 2359 N N . LEU A 1 286 ? -9.348 17.257 17.352 1.00 85.81 286 LEU A N 1
ATOM 2360 C CA . LEU A 1 286 ? -8.550 16.050 17.594 1.00 85.81 286 LEU A CA 1
ATOM 2361 C C . LEU A 1 286 ? -8.679 15.587 19.048 1.00 85.81 286 LEU A C 1
ATOM 2363 O O . LEU A 1 286 ? -8.886 14.398 19.274 1.00 85.81 286 LEU A O 1
ATOM 2367 N N . GLN A 1 287 ? -8.615 16.500 20.021 1.00 87.06 287 GLN A N 1
ATOM 2368 C CA . GLN A 1 287 ? -8.813 16.171 21.437 1.00 87.06 287 GLN A CA 1
ATOM 2369 C C . GLN A 1 287 ? -10.210 15.601 21.699 1.00 87.06 287 GLN A C 1
ATOM 2371 O O . GLN A 1 287 ? -10.337 14.558 22.338 1.00 87.06 287 GLN A O 1
ATOM 2376 N N . TRP A 1 288 ? -11.251 16.222 21.139 1.00 88.56 288 TRP A N 1
ATOM 2377 C CA . TRP A 1 288 ? -12.619 15.709 21.226 1.00 88.56 288 TRP A CA 1
ATOM 2378 C C . TRP A 1 288 ? -12.745 14.287 20.658 1.00 88.56 288 TRP A C 1
ATOM 2380 O O . TRP A 1 288 ? -13.320 13.398 21.290 1.00 88.56 288 TRP A O 1
ATOM 2390 N N . TYR A 1 289 ? -12.148 14.035 19.490 1.00 89.31 289 TYR A N 1
ATOM 2391 C CA . TYR A 1 289 ? -12.164 12.717 18.860 1.00 89.31 289 TYR A CA 1
ATOM 2392 C C . TYR A 1 289 ? -11.439 11.633 19.662 1.00 89.31 289 TYR A C 1
ATOM 2394 O O . TYR A 1 289 ? -11.800 10.469 19.511 1.00 89.31 289 TYR A O 1
ATOM 2402 N N . ARG A 1 290 ? -10.476 11.972 20.530 1.00 88.62 290 ARG A N 1
ATOM 2403 C CA . ARG A 1 290 ? -9.816 10.983 21.404 1.00 88.62 290 ARG A CA 1
ATOM 2404 C C . ARG A 1 290 ? -10.795 10.371 22.397 1.00 88.62 290 ARG A C 1
ATOM 2406 O O . ARG A 1 290 ? -10.795 9.159 22.577 1.00 88.62 290 ARG A O 1
ATOM 2413 N N . ALA A 1 291 ? -11.620 11.201 23.035 1.00 89.81 291 ALA A N 1
ATOM 2414 C CA . ALA A 1 291 ? -12.555 10.761 24.070 1.00 89.81 291 ALA A CA 1
ATOM 2415 C C . ALA A 1 291 ? -13.817 10.105 23.490 1.00 89.81 291 ALA A C 1
ATOM 2417 O O . ALA A 1 291 ? -14.446 9.271 24.142 1.00 89.81 291 ALA A O 1
ATOM 2418 N N . LEU A 1 292 ? -14.182 10.461 22.254 1.00 92.50 292 LEU A N 1
ATOM 2419 C CA . LEU A 1 292 ? -15.428 10.039 21.618 1.00 92.50 292 LEU A CA 1
ATOM 2420 C C . LEU A 1 292 ? -15.692 8.516 21.660 1.00 92.50 292 LEU A C 1
ATOM 2422 O O . LEU A 1 292 ? -16.820 8.141 21.986 1.00 92.50 292 LEU A O 1
ATOM 2426 N N . PRO A 1 293 ? -14.714 7.622 21.401 1.00 94.25 293 PRO A N 1
ATOM 2427 C CA . PRO A 1 293 ? -14.947 6.181 21.451 1.00 94.25 293 PRO A CA 1
ATOM 2428 C C . PRO A 1 293 ? -15.359 5.679 22.841 1.00 94.25 293 PRO A C 1
ATOM 2430 O O . PRO A 1 293 ? -16.201 4.789 22.935 1.00 94.25 293 PRO A O 1
ATOM 2433 N N . PHE A 1 294 ? -14.834 6.282 23.912 1.00 93.19 294 PHE A N 1
ATOM 2434 C CA . PHE A 1 294 ? -15.223 5.961 25.289 1.00 93.19 294 PHE A CA 1
ATOM 2435 C C . PHE A 1 294 ? -16.597 6.533 25.644 1.00 93.19 294 PHE A C 1
ATOM 2437 O O . PHE A 1 294 ? -17.388 5.859 26.294 1.00 93.19 294 PHE A O 1
ATOM 2444 N N . LEU A 1 295 ? -16.912 7.746 25.180 1.00 93.44 295 LEU A N 1
ATOM 2445 C CA . LEU A 1 295 ? -18.206 8.393 25.435 1.00 93.44 295 LEU A CA 1
ATOM 2446 C C . LEU A 1 295 ? -19.375 7.706 24.714 1.00 93.44 295 LEU A C 1
ATOM 2448 O O . LEU A 1 295 ? -20.517 7.778 25.167 1.00 93.44 295 LEU A O 1
ATOM 2452 N N . LEU A 1 296 ? -19.111 7.073 23.569 1.00 95.88 296 LEU A N 1
ATOM 2453 C CA . LEU A 1 296 ? -20.133 6.397 22.770 1.00 95.88 296 LEU A CA 1
ATOM 2454 C C . LEU A 1 296 ? -20.270 4.903 23.084 1.00 95.88 296 LEU A C 1
ATOM 2456 O O . LEU A 1 296 ? -21.278 4.310 22.696 1.00 95.88 296 LEU A O 1
ATOM 2460 N N . ALA A 1 297 ? -19.313 4.292 23.779 1.00 96.38 297 ALA A N 1
ATOM 2461 C CA . ALA A 1 297 ? -19.420 2.907 24.217 1.00 96.38 297 ALA A CA 1
ATOM 2462 C C . ALA A 1 297 ? -20.294 2.794 25.477 1.00 96.38 297 ALA A C 1
ATOM 2464 O O . ALA A 1 297 ? -20.104 3.535 26.437 1.00 96.38 297 ALA A O 1
ATOM 2465 N N . ARG A 1 298 ? -21.265 1.871 25.482 1.00 96.31 298 ARG A N 1
ATOM 2466 C CA . ARG A 1 298 ? -22.229 1.731 26.592 1.00 96.31 298 ARG A CA 1
ATOM 2467 C C . ARG A 1 298 ? -21.882 0.639 27.590 1.00 96.31 298 ARG A C 1
ATOM 2469 O O . ARG A 1 298 ? -22.067 0.842 28.784 1.00 96.31 298 ARG A O 1
ATOM 2476 N N . GLU A 1 299 ? -21.438 -0.519 27.111 1.00 94.38 299 GLU A N 1
ATOM 2477 C CA . GLU A 1 299 ? -21.186 -1.685 27.964 1.00 94.38 299 GLU A CA 1
ATOM 2478 C C . GLU A 1 299 ? -19.695 -1.959 28.116 1.00 94.38 299 GLU A C 1
ATOM 2480 O O . GLU A 1 299 ? -19.220 -2.212 29.220 1.00 94.38 299 GLU A O 1
ATOM 2485 N N . GLN A 1 300 ? -18.953 -1.959 27.003 1.00 92.50 300 GLN A N 1
ATOM 2486 C CA . GLN A 1 300 ? -17.576 -2.441 27.003 1.00 92.50 300 GLN A CA 1
ATOM 2487 C C . GLN A 1 300 ? -16.712 -1.759 25.942 1.00 92.50 300 GLN A C 1
ATOM 2489 O O . GLN A 1 300 ? -17.091 -1.667 24.773 1.00 92.50 300 GLN A O 1
ATOM 2494 N N . VAL A 1 301 ? -15.501 -1.375 26.344 1.00 94.50 301 VAL A N 1
ATOM 2495 C CA . VAL A 1 301 ? -14.410 -0.991 25.444 1.00 94.50 301 VAL A CA 1
ATOM 2496 C C . VAL A 1 301 ? -13.265 -1.978 25.630 1.00 94.50 301 VAL A C 1
ATOM 2498 O O . VAL A 1 301 ? -12.809 -2.194 26.748 1.00 94.50 301 VAL A O 1
ATOM 2501 N N . VAL A 1 302 ? -12.806 -2.580 24.536 1.00 93.56 302 VAL A N 1
ATOM 2502 C CA . VAL A 1 302 ? -11.619 -3.441 24.506 1.00 93.56 302 VAL A CA 1
ATOM 2503 C C . VAL A 1 302 ? -10.512 -2.704 23.768 1.00 93.56 302 VAL A C 1
ATOM 2505 O O . VAL A 1 302 ? -10.670 -2.368 22.594 1.00 93.56 302 VAL A O 1
ATOM 2508 N N . LEU A 1 303 ? -9.399 -2.452 24.452 1.00 94.12 303 LEU A N 1
ATOM 2509 C CA . LEU A 1 303 ? -8.234 -1.764 23.900 1.00 94.12 303 LEU A CA 1
ATOM 2510 C C . LEU A 1 303 ? -7.178 -2.798 23.515 1.00 94.12 303 LEU A C 1
ATOM 2512 O O . LEU A 1 303 ? -6.810 -3.639 24.332 1.00 94.12 303 LEU A O 1
ATOM 2516 N N . VAL A 1 304 ? -6.699 -2.746 22.274 1.00 92.56 304 VAL A N 1
ATOM 2517 C CA . VAL A 1 304 ? -5.605 -3.603 21.806 1.00 92.56 304 VAL A CA 1
ATOM 2518 C C . VAL A 1 304 ? -4.349 -2.759 21.678 1.00 92.56 304 VAL A C 1
ATOM 2520 O O . VAL A 1 304 ? -4.264 -1.909 20.791 1.00 92.56 304 VAL A O 1
ATOM 2523 N N . ILE A 1 305 ? -3.384 -3.004 22.560 1.00 92.12 305 ILE A N 1
ATOM 2524 C CA . ILE A 1 305 ? -2.122 -2.268 22.634 1.00 92.12 305 ILE A CA 1
ATOM 2525 C C . ILE A 1 305 ? -1.008 -3.214 22.164 1.00 92.12 305 ILE A C 1
ATOM 2527 O O . ILE A 1 305 ? -0.628 -4.109 22.916 1.00 92.12 305 ILE A O 1
ATOM 2531 N N . PRO A 1 306 ? -0.536 -3.107 20.910 1.00 90.06 306 PRO A N 1
ATOM 2532 C CA . PRO A 1 306 ? 0.652 -3.833 20.478 1.00 90.06 306 PRO A CA 1
ATOM 2533 C C . PRO A 1 306 ? 1.899 -3.285 21.189 1.00 90.06 306 PRO A C 1
ATOM 2535 O O . PRO A 1 306 ? 1.943 -2.107 21.532 1.00 90.06 306 PRO A O 1
ATOM 2538 N N . GLU A 1 307 ? 2.916 -4.127 21.381 1.00 88.19 307 GLU A N 1
ATOM 2539 C CA . GLU A 1 307 ? 4.246 -3.682 21.834 1.00 88.19 307 GLU A CA 1
ATOM 2540 C C . GLU A 1 307 ? 5.093 -3.142 20.677 1.00 88.19 307 GLU A C 1
ATOM 2542 O O . GLU A 1 307 ? 5.908 -2.237 20.859 1.00 88.19 307 GLU A O 1
ATOM 2547 N N . GLN A 1 308 ? 4.891 -3.705 19.480 1.00 84.44 308 GLN A N 1
ATOM 2548 C CA . GLN A 1 308 ? 5.609 -3.342 18.267 1.00 84.44 308 GLN A CA 1
ATOM 2549 C C . GLN A 1 308 ? 4.664 -3.184 17.078 1.00 84.44 308 GLN A C 1
ATOM 2551 O O . GLN A 1 308 ? 3.786 -4.017 16.837 1.00 84.44 308 GLN A O 1
ATOM 2556 N N . LEU A 1 309 ? 4.902 -2.147 16.278 1.00 79.88 309 LEU A N 1
ATOM 2557 C CA . LEU A 1 309 ? 4.289 -1.945 14.969 1.00 79.88 309 LEU A CA 1
ATOM 2558 C C . LEU A 1 309 ? 5.386 -1.634 13.956 1.00 79.88 309 LEU A C 1
ATOM 2560 O O . LEU A 1 309 ? 6.278 -0.838 14.216 1.00 79.88 309 LEU A O 1
ATOM 2564 N N . TYR A 1 310 ? 5.332 -2.288 12.794 1.00 75.25 310 TYR A N 1
ATOM 2565 C CA . TYR A 1 310 ? 6.308 -2.106 11.708 1.00 75.25 310 TYR A CA 1
ATOM 2566 C C . TYR A 1 310 ? 7.783 -2.293 12.126 1.00 75.25 310 TYR A C 1
ATOM 2568 O O . TYR A 1 310 ? 8.680 -1.749 11.492 1.00 75.25 310 TYR A O 1
ATOM 2576 N N . GLY A 1 311 ? 8.035 -3.103 13.162 1.00 77.12 311 GLY A N 1
ATOM 2577 C CA . GLY A 1 311 ? 9.378 -3.359 13.696 1.00 77.12 311 GLY A CA 1
ATOM 2578 C C . GLY A 1 311 ? 9.885 -2.301 14.680 1.00 77.12 311 GLY A C 1
ATOM 2579 O O . GLY A 1 311 ? 11.017 -2.409 15.143 1.00 77.12 311 GLY A O 1
ATOM 2580 N N . GLU A 1 312 ? 9.063 -1.310 15.021 1.00 75.62 312 GLU A N 1
ATOM 2581 C CA . GLU A 1 312 ? 9.370 -0.282 16.013 1.00 75.62 312 GLU A CA 1
ATOM 2582 C C . GLU A 1 312 ? 8.530 -0.484 17.275 1.00 75.62 312 GLU A C 1
ATOM 2584 O O . GLU A 1 312 ? 7.372 -0.903 17.202 1.00 75.62 312 GLU A O 1
ATOM 2589 N N . ASN A 1 313 ? 9.108 -0.176 18.438 1.00 87.06 313 ASN A N 1
ATOM 2590 C CA . ASN A 1 313 ? 8.370 -0.182 19.699 1.00 87.06 313 ASN A CA 1
ATOM 2591 C C . ASN A 1 313 ? 7.323 0.933 19.696 1.00 87.06 313 ASN A C 1
ATOM 2593 O O . ASN A 1 313 ? 7.599 2.058 19.274 1.00 87.06 313 ASN A O 1
ATOM 2597 N N . THR A 1 314 ? 6.138 0.638 20.215 1.00 87.81 314 THR A N 1
ATOM 2598 C CA . THR A 1 314 ? 5.028 1.589 20.232 1.00 87.81 314 THR A CA 1
ATOM 2599 C C . THR A 1 314 ? 4.780 2.169 21.610 1.00 87.81 314 THR A C 1
ATOM 2601 O O . THR A 1 314 ? 4.802 1.462 22.613 1.00 87.81 314 THR A O 1
ATOM 2604 N N . ASN A 1 315 ? 4.452 3.459 21.644 1.00 89.31 315 ASN A N 1
ATOM 2605 C CA . ASN A 1 315 ? 3.886 4.083 22.833 1.00 89.31 315 ASN A CA 1
ATOM 2606 C C . ASN A 1 315 ? 2.361 3.891 22.839 1.00 89.31 315 ASN A C 1
ATOM 2608 O O . ASN A 1 315 ? 1.734 4.048 21.783 1.00 89.31 315 ASN A O 1
ATOM 2612 N N . PRO A 1 316 ? 1.741 3.603 23.997 1.00 89.69 316 PRO A N 1
ATOM 2613 C CA . PRO A 1 316 ? 0.290 3.588 24.129 1.00 89.69 316 PRO A CA 1
ATOM 2614 C C . PRO A 1 316 ? -0.346 4.919 23.716 1.00 89.69 316 PRO A C 1
ATOM 2616 O O . PRO A 1 316 ? 0.292 5.974 23.706 1.00 89.69 316 PRO A O 1
ATOM 2619 N N . HIS A 1 317 ? -1.629 4.876 23.370 1.00 91.38 317 HIS A N 1
ATOM 2620 C CA . HIS A 1 317 ? -2.387 6.080 23.043 1.00 91.38 317 HIS A CA 1
ATOM 2621 C C . HIS A 1 317 ? -2.379 7.076 24.226 1.00 91.38 317 HIS A C 1
ATOM 2623 O O . HIS A 1 317 ? -2.438 6.635 25.370 1.00 91.38 317 HIS A O 1
ATOM 2629 N N . PRO A 1 318 ? -2.382 8.407 24.005 1.00 88.56 318 PRO A N 1
ATOM 2630 C CA . PRO A 1 318 ? -2.261 9.399 25.086 1.00 88.56 318 PRO A CA 1
ATOM 2631 C C . PRO A 1 318 ? -3.297 9.292 26.209 1.00 88.56 318 PRO A C 1
ATOM 2633 O O . PRO A 1 318 ? -2.990 9.593 27.355 1.00 88.56 318 PRO A O 1
ATOM 2636 N N . LEU A 1 319 ? -4.505 8.811 25.898 1.00 89.62 319 LEU A N 1
ATOM 2637 C CA . LEU A 1 319 ? -5.537 8.542 26.909 1.00 89.62 319 LEU A CA 1
ATOM 2638 C C . LEU A 1 319 ? -5.193 7.382 27.852 1.00 89.62 319 LEU A C 1
ATOM 2640 O O . LEU A 1 319 ? -5.887 7.192 28.842 1.00 89.62 319 LEU A O 1
ATOM 2644 N N . PHE A 1 320 ? -4.163 6.587 27.565 1.00 89.75 320 PHE A N 1
ATOM 2645 C CA . PHE A 1 320 ? -3.753 5.500 28.447 1.00 89.75 320 PHE A CA 1
ATOM 2646 C C . PHE A 1 320 ? -3.339 6.027 29.824 1.00 89.75 320 PHE A C 1
ATOM 2648 O O . PHE A 1 320 ? -3.784 5.475 30.822 1.00 89.75 320 PHE A O 1
ATOM 2655 N N . GLY A 1 321 ? -2.620 7.155 29.888 1.00 88.00 321 GLY A N 1
ATOM 2656 C CA . GLY A 1 321 ? -2.263 7.779 31.167 1.00 88.00 321 GLY A CA 1
ATOM 2657 C C . GLY A 1 321 ? -3.483 8.255 31.967 1.00 88.00 321 GLY A C 1
ATOM 2658 O O . GLY A 1 321 ? -3.519 8.110 33.187 1.00 88.00 321 GLY A O 1
ATOM 2659 N N . ASP A 1 322 ? -4.523 8.753 31.289 1.00 88.31 322 ASP A N 1
ATOM 2660 C CA . ASP A 1 322 ? -5.788 9.118 31.943 1.00 88.31 322 ASP A CA 1
ATOM 2661 C C . ASP A 1 322 ? -6.525 7.880 32.477 1.00 88.31 322 ASP A C 1
ATOM 2663 O O . ASP A 1 322 ? -7.128 7.929 33.549 1.00 88.31 322 ASP A O 1
ATOM 2667 N N . LEU A 1 323 ? -6.462 6.753 31.756 1.00 88.12 323 LEU A N 1
ATOM 2668 C CA . LEU A 1 323 ? -7.021 5.479 32.213 1.00 88.12 323 LEU A CA 1
ATOM 2669 C C . LEU A 1 323 ? -6.254 4.951 33.431 1.00 88.12 323 LEU A C 1
ATOM 2671 O O . LEU A 1 323 ? -6.882 4.589 34.421 1.00 88.12 323 LEU A O 1
ATOM 2675 N N . GLU A 1 324 ? -4.922 4.959 33.406 1.00 88.56 324 GLU A N 1
ATOM 2676 C CA . GLU A 1 324 ? -4.096 4.566 34.555 1.00 88.56 324 GLU A CA 1
ATOM 2677 C C . GLU A 1 324 ? -4.388 5.425 35.790 1.00 88.56 324 GLU A C 1
ATOM 2679 O O . GLU A 1 324 ? -4.450 4.908 36.901 1.00 88.56 324 GLU A O 1
ATOM 2684 N N . ALA A 1 325 ? -4.633 6.724 35.606 1.00 88.31 325 ALA A N 1
ATOM 2685 C CA . ALA A 1 325 ? -5.027 7.606 36.699 1.00 88.31 325 ALA A CA 1
ATOM 2686 C C . ALA A 1 325 ? -6.457 7.333 37.206 1.00 88.31 325 ALA A C 1
ATOM 2688 O O . ALA A 1 325 ? -6.737 7.511 38.393 1.00 88.31 325 ALA A O 1
ATOM 2689 N N . ALA A 1 326 ? -7.371 6.921 36.322 1.00 88.00 326 ALA A N 1
ATOM 2690 C CA . ALA A 1 326 ? -8.767 6.649 36.661 1.00 88.00 326 ALA A CA 1
ATOM 2691 C C . ALA A 1 326 ? -8.977 5.286 37.345 1.00 88.00 326 ALA A C 1
ATOM 2693 O O . ALA A 1 326 ? -9.902 5.143 38.149 1.00 88.00 326 ALA A O 1
ATOM 2694 N N . PHE A 1 327 ? -8.141 4.287 37.048 1.00 87.44 327 PHE A N 1
ATOM 2695 C CA . PHE A 1 327 ? -8.237 2.942 37.616 1.00 87.44 327 PHE A CA 1
ATOM 2696 C C . PHE A 1 327 ? -7.182 2.720 38.700 1.00 87.44 327 PHE A C 1
ATOM 2698 O O . PHE A 1 327 ? -5.989 2.805 38.451 1.00 87.44 327 PHE A O 1
ATOM 2705 N N . SER A 1 328 ? -7.608 2.344 39.910 1.00 80.81 328 SER A N 1
ATOM 2706 C CA . SER A 1 328 ? -6.677 2.084 41.020 1.00 80.81 328 SER A CA 1
ATOM 2707 C C . SER A 1 328 ? -5.765 0.869 40.797 1.00 80.81 328 SER A C 1
ATOM 2709 O O . SER A 1 328 ? -4.707 0.798 41.414 1.00 80.81 328 SER A O 1
ATOM 2711 N N . ASN A 1 329 ? -6.178 -0.087 39.956 1.00 82.31 329 ASN A N 1
ATOM 2712 C CA . ASN A 1 329 ? -5.390 -1.270 39.612 1.00 82.31 329 ASN A CA 1
ATOM 2713 C C . ASN A 1 329 ? -5.634 -1.697 38.145 1.00 82.31 329 ASN A C 1
ATOM 2715 O O . ASN A 1 329 ? -6.455 -2.583 37.891 1.00 82.31 329 ASN A O 1
ATOM 2719 N N . PRO A 1 330 ? -4.978 -1.060 37.156 1.00 80.62 330 PRO A N 1
ATOM 2720 C CA . PRO A 1 330 ? -5.199 -1.353 35.737 1.00 80.62 330 PRO A CA 1
ATOM 2721 C C . PRO A 1 330 ? -4.794 -2.784 35.341 1.00 80.62 330 PRO A C 1
ATOM 2723 O O . PRO A 1 330 ? -5.317 -3.320 34.362 1.00 80.62 330 PRO A O 1
ATOM 2726 N N . GLU A 1 331 ? -3.931 -3.446 36.117 1.00 80.00 331 GLU A N 1
ATOM 2727 C CA . GLU A 1 331 ? -3.532 -4.842 35.889 1.00 80.00 331 GLU A CA 1
ATOM 2728 C C . GLU A 1 331 ? -4.722 -5.813 35.980 1.00 80.00 331 GLU A C 1
ATOM 2730 O O . GLU A 1 331 ? -4.763 -6.816 35.269 1.00 80.00 331 GLU A O 1
ATOM 2735 N N . GLU A 1 332 ? -5.749 -5.493 36.778 1.00 79.50 332 GLU A N 1
ATOM 2736 C CA . GLU A 1 332 ? -6.958 -6.323 36.897 1.00 79.50 332 GLU A CA 1
ATOM 2737 C C . GLU A 1 332 ? -7.816 -6.336 35.627 1.00 79.50 332 GLU A C 1
ATOM 2739 O O . GLU A 1 332 ? -8.631 -7.235 35.421 1.00 79.50 332 GLU A O 1
ATOM 2744 N N . ILE A 1 333 ? -7.645 -5.344 34.761 1.00 81.44 333 ILE A N 1
ATOM 2745 C CA . ILE A 1 333 ? -8.392 -5.206 33.508 1.00 81.44 333 ILE A CA 1
ATOM 2746 C C . ILE A 1 333 ? -7.479 -5.299 32.285 1.00 81.44 333 ILE A C 1
ATOM 2748 O O . ILE A 1 333 ? -7.910 -4.996 31.172 1.00 81.44 333 ILE A O 1
ATOM 2752 N N . THR A 1 334 ? -6.239 -5.752 32.481 1.00 84.19 334 THR A N 1
ATOM 2753 C CA . THR A 1 334 ? -5.230 -5.897 31.432 1.00 84.19 334 THR A CA 1
ATOM 2754 C C . THR A 1 334 ? -4.904 -7.371 31.216 1.00 84.19 334 THR A C 1
ATOM 2756 O O . THR A 1 334 ? -4.759 -8.146 32.158 1.00 84.19 334 THR A O 1
ATOM 2759 N N . LEU A 1 335 ? -4.807 -7.778 29.949 1.00 83.88 335 LEU A N 1
ATOM 2760 C CA . LEU A 1 335 ? -4.344 -9.108 29.562 1.00 83.88 335 LEU A CA 1
ATOM 2761 C C . LEU A 1 335 ? -3.073 -8.966 28.735 1.00 83.88 335 LEU A C 1
ATOM 2763 O O . LEU A 1 335 ? -3.136 -8.625 27.556 1.00 83.88 335 LEU A O 1
ATOM 2767 N N . ASP A 1 336 ? -1.943 -9.301 29.343 1.00 82.69 336 ASP A N 1
ATOM 2768 C CA . ASP A 1 336 ? -0.704 -9.553 28.617 1.00 82.69 336 ASP A CA 1
ATOM 2769 C C . ASP A 1 336 ? -0.831 -10.906 27.897 1.00 82.69 336 ASP A C 1
ATOM 2771 O O . ASP A 1 336 ? -1.060 -11.938 28.528 1.00 82.69 336 ASP A O 1
ATOM 2775 N N . LEU A 1 337 ? -0.710 -10.921 26.568 1.00 78.31 337 LEU A N 1
ATOM 2776 C CA . LEU A 1 337 ? -0.840 -12.141 25.769 1.00 78.31 337 LEU A CA 1
ATOM 2777 C C . LEU A 1 337 ? 0.348 -13.106 25.938 1.00 78.31 337 LEU A C 1
ATOM 2779 O O . LEU A 1 337 ? 0.149 -14.323 25.833 1.00 78.31 337 LEU A O 1
ATOM 2783 N N . GLU A 1 338 ? 1.545 -12.603 26.250 1.00 74.50 338 GLU A N 1
ATOM 2784 C CA . GLU A 1 338 ? 2.762 -13.381 26.520 1.00 74.50 338 GLU A CA 1
ATOM 2785 C C . GLU A 1 338 ? 2.770 -13.997 27.917 1.00 74.50 338 GLU A C 1
ATOM 2787 O O . GLU A 1 338 ? 3.304 -15.095 28.119 1.00 74.50 338 GLU A O 1
ATOM 2792 N N . GLN A 1 339 ? 2.037 -13.398 28.857 1.00 70.06 339 GLN A N 1
ATOM 2793 C CA . GLN A 1 339 ? 1.905 -13.883 30.238 1.00 70.06 339 GLN A CA 1
ATOM 2794 C C . GLN A 1 339 ? 0.512 -14.436 30.585 1.00 70.06 339 GLN A C 1
ATOM 2796 O O . GLN A 1 339 ? 0.323 -14.999 31.661 1.00 70.06 339 GLN A O 1
ATOM 2801 N N . ALA A 1 340 ? -0.447 -14.347 29.657 1.00 61.12 340 ALA A N 1
ATOM 2802 C CA . ALA A 1 340 ? -1.823 -14.818 29.797 1.00 61.12 340 ALA A CA 1
ATOM 2803 C C . ALA A 1 340 ? -1.929 -16.221 30.420 1.00 61.12 340 ALA A C 1
ATOM 2805 O O . ALA A 1 340 ? -1.715 -17.245 29.761 1.00 61.12 340 ALA A O 1
ATOM 2806 N N . SER A 1 341 ? -2.352 -16.252 31.684 1.00 57.38 341 SER A N 1
ATOM 2807 C CA . SER A 1 341 ? -2.850 -17.447 32.362 1.00 57.38 341 SER A CA 1
ATOM 2808 C C . SER A 1 341 ? -4.346 -17.626 32.085 1.00 57.38 341 SER A C 1
ATOM 2810 O O . SER A 1 341 ? -5.083 -16.653 31.920 1.00 57.38 341 SER A O 1
ATOM 2812 N N . LYS A 1 342 ? -4.821 -18.879 32.084 1.00 57.34 342 LYS A N 1
ATOM 2813 C CA . LYS A 1 342 ? -6.257 -19.206 31.978 1.00 57.34 342 LYS A CA 1
ATOM 2814 C C . LYS A 1 342 ? -7.091 -18.633 33.131 1.00 57.34 342 LYS A C 1
ATOM 2816 O O . LYS A 1 342 ? -8.305 -18.553 32.992 1.00 57.34 342 LYS A O 1
ATOM 2821 N N . ASP A 1 343 ? -6.438 -18.224 34.215 1.00 58.69 343 ASP A N 1
ATOM 2822 C CA . ASP A 1 343 ? -7.070 -17.798 35.465 1.00 58.69 343 ASP A CA 1
ATOM 2823 C C . ASP A 1 343 ? -6.983 -16.278 35.704 1.00 58.69 343 ASP A C 1
ATOM 2825 O O . ASP A 1 343 ? -7.249 -15.805 36.807 1.00 58.69 343 ASP A O 1
ATOM 2829 N N . GLY A 1 344 ? -6.607 -15.499 34.681 1.00 63.47 344 GLY A N 1
ATOM 2830 C CA . GLY A 1 344 ? -6.552 -14.038 34.769 1.00 63.47 344 GLY A CA 1
ATOM 2831 C C . GLY A 1 344 ? -7.934 -13.390 34.975 1.00 63.47 344 GLY A C 1
ATOM 2832 O O . GLY A 1 344 ? -8.961 -13.980 34.631 1.00 63.47 344 GLY A O 1
ATOM 2833 N N . PRO A 1 345 ? -7.997 -12.153 35.491 1.00 58.50 345 PRO A N 1
ATOM 2834 C CA . PRO A 1 345 ? -9.253 -11.480 35.846 1.00 58.50 345 PRO A CA 1
ATOM 2835 C C . PRO A 1 345 ? -10.219 -11.292 34.661 1.00 58.50 345 PRO A C 1
ATOM 2837 O O . PRO A 1 345 ? -11.439 -11.332 34.834 1.00 58.50 345 PRO A O 1
ATOM 2840 N N . LEU A 1 346 ? -9.699 -11.218 33.433 1.00 66.44 346 LEU A N 1
ATOM 2841 C CA . LEU A 1 346 ? -10.504 -11.139 32.213 1.00 66.44 346 LEU A CA 1
ATOM 2842 C C . LEU A 1 346 ? -11.017 -12.511 31.699 1.00 66.44 346 LEU A C 1
ATOM 2844 O O . LEU A 1 346 ? -11.887 -12.547 30.830 1.00 66.44 346 LEU A O 1
ATOM 2848 N N . ALA A 1 347 ? -10.586 -13.648 32.271 1.00 66.56 347 ALA A N 1
ATOM 2849 C CA . ALA A 1 347 ? -10.997 -15.011 31.869 1.00 66.56 347 ALA A CA 1
ATOM 2850 C C . ALA A 1 347 ? -12.478 -15.327 32.054 1.00 66.56 347 ALA A C 1
ATOM 2852 O O . ALA A 1 347 ? -12.993 -16.276 31.465 1.00 66.56 347 ALA A O 1
ATOM 2853 N N . ARG A 1 348 ? -13.192 -14.498 32.815 1.00 71.69 348 ARG A N 1
ATOM 2854 C CA . ARG A 1 348 ? -14.651 -14.581 32.937 1.00 71.69 348 ARG A CA 1
ATOM 2855 C C . ARG A 1 348 ? -15.386 -13.959 31.749 1.00 71.69 348 ARG A C 1
ATOM 2857 O O . ARG A 1 348 ? -16.555 -14.269 31.547 1.00 71.69 348 ARG A O 1
ATOM 2864 N N . LEU A 1 349 ? -14.728 -13.081 30.991 1.00 78.31 349 LEU A N 1
ATOM 2865 C CA . LEU A 1 349 ? -15.356 -12.316 29.911 1.00 78.31 349 LEU A CA 1
ATOM 2866 C C . LEU A 1 349 ? -15.301 -13.043 28.569 1.00 78.31 349 LEU A C 1
ATOM 2868 O O . LEU A 1 349 ? -16.222 -12.898 27.766 1.00 78.31 349 LEU A O 1
ATOM 2872 N N . PHE A 1 350 ? -14.250 -13.831 28.324 1.00 84.19 350 PHE A N 1
ATOM 2873 C CA . PHE A 1 350 ? -14.040 -14.488 27.038 1.00 84.19 350 PHE A CA 1
ATOM 2874 C C . PHE A 1 350 ? -13.540 -15.923 27.169 1.00 84.19 350 PHE A C 1
ATOM 2876 O O . PHE A 1 350 ? -12.711 -16.256 28.011 1.00 84.19 350 PHE A O 1
ATOM 2883 N N . GLN A 1 351 ? -13.968 -16.767 26.233 1.00 85.94 351 GLN A N 1
ATOM 2884 C CA . GLN A 1 351 ? -13.333 -18.052 25.973 1.00 85.94 351 GLN A CA 1
ATOM 2885 C C . GLN A 1 351 ? -12.023 -17.827 25.215 1.00 85.94 351 GLN A C 1
ATOM 2887 O O . GLN A 1 351 ? -12.024 -17.639 23.993 1.00 85.94 351 GLN A O 1
ATOM 2892 N N . TYR A 1 352 ? -10.904 -17.839 25.936 1.00 82.44 352 TYR A N 1
ATOM 2893 C CA . TYR A 1 352 ? -9.603 -17.542 25.347 1.00 82.44 352 TYR A CA 1
ATOM 2894 C C . TYR A 1 352 ? -9.072 -18.645 24.422 1.00 82.44 352 TYR A C 1
ATOM 2896 O O . TYR A 1 352 ? -9.287 -19.842 24.662 1.00 82.44 352 TYR A O 1
ATOM 2904 N N . PRO A 1 353 ? -8.337 -18.266 23.361 1.00 82.06 353 PRO A N 1
ATOM 2905 C CA . PRO A 1 353 ? -7.562 -19.211 22.578 1.00 82.06 353 PRO A CA 1
ATOM 2906 C C . PRO A 1 353 ? -6.503 -19.921 23.439 1.00 82.06 353 PRO A C 1
ATOM 2908 O O . PRO A 1 353 ? -5.804 -19.266 24.214 1.00 82.06 353 PRO A O 1
ATOM 2911 N N . PRO A 1 354 ? -6.349 -21.252 23.324 1.00 77.25 354 PRO A N 1
ATOM 2912 C CA . PRO A 1 354 ? -5.288 -21.965 24.019 1.00 77.25 354 PRO A CA 1
ATOM 2913 C C . PRO A 1 354 ? -3.931 -21.621 23.404 1.00 77.25 354 PRO A C 1
ATOM 2915 O O . PRO A 1 354 ? -3.81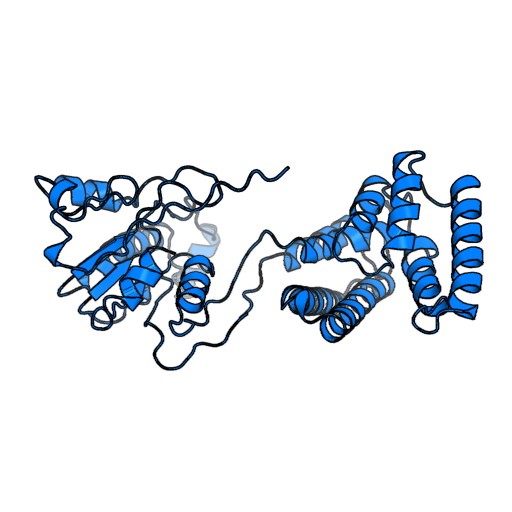0 -21.528 22.180 1.00 77.25 354 PRO A O 1
ATOM 2918 N N . ARG A 1 355 ? -2.891 -21.528 24.239 1.00 73.00 355 ARG A N 1
ATOM 2919 C CA . ARG A 1 355 ? -1.513 -21.514 23.740 1.00 73.00 355 ARG A CA 1
ATOM 2920 C C . ARG A 1 355 ? -1.213 -22.835 23.045 1.00 73.00 355 ARG A C 1
ATOM 2922 O O . ARG A 1 355 ? -1.505 -23.906 23.576 1.00 73.00 355 ARG A O 1
ATOM 2929 N N . LYS A 1 356 ? -0.640 -22.739 21.852 1.00 72.81 356 LYS A N 1
ATOM 2930 C CA . LYS A 1 356 ? -0.068 -23.867 21.126 1.00 72.81 356 LYS A CA 1
ATOM 2931 C C . LYS A 1 356 ? 1.404 -23.565 20.927 1.00 72.81 356 LYS A C 1
ATOM 2933 O O . LYS A 1 356 ? 1.728 -22.516 20.378 1.00 72.81 356 LYS A O 1
ATOM 2938 N N . GLU A 1 357 ? 2.269 -24.470 21.363 1.00 69.44 357 GLU A N 1
ATOM 2939 C CA . GLU A 1 357 ? 3.664 -24.428 20.944 1.00 69.44 357 GLU A CA 1
ATOM 2940 C C . GLU A 1 357 ? 3.707 -24.677 19.438 1.00 69.44 357 GLU A C 1
ATOM 2942 O O . GLU A 1 357 ? 3.179 -25.676 18.939 1.00 69.44 357 GLU A O 1
ATOM 2947 N N . LEU A 1 358 ? 4.273 -23.725 18.703 1.00 67.12 358 LEU A N 1
ATOM 2948 C CA . LEU A 1 358 ? 4.570 -23.922 17.295 1.00 67.12 358 LEU A CA 1
ATOM 2949 C C . LEU A 1 358 ? 5.911 -24.658 17.202 1.00 67.12 358 LEU A C 1
ATOM 2951 O O . LEU A 1 358 ? 6.851 -24.282 17.906 1.00 67.12 358 LEU A O 1
ATOM 2955 N N . PRO A 1 359 ? 6.025 -25.700 16.361 1.00 64.38 359 PRO A N 1
ATOM 2956 C CA . PRO A 1 359 ? 7.297 -26.375 16.165 1.00 64.38 359 PRO A CA 1
ATOM 2957 C C . PRO A 1 359 ? 8.324 -25.365 15.644 1.00 64.38 359 PRO A C 1
ATOM 2959 O O . PRO A 1 359 ? 8.071 -24.653 14.673 1.00 64.38 359 PRO A O 1
ATOM 2962 N N . PHE A 1 360 ? 9.482 -25.297 16.301 1.00 60.09 360 PHE A N 1
ATOM 2963 C CA . PHE A 1 360 ? 10.578 -24.435 15.876 1.00 60.09 360 PHE A CA 1
ATOM 2964 C C . PHE A 1 360 ? 11.106 -24.920 14.523 1.00 60.09 360 PHE A C 1
ATOM 2966 O O . PHE A 1 360 ? 11.772 -25.953 14.437 1.00 60.09 360 PHE A O 1
ATOM 2973 N N . VAL A 1 361 ? 10.803 -24.185 13.455 1.00 58.56 361 VAL A N 1
ATOM 2974 C CA . VAL A 1 361 ? 11.383 -24.437 12.136 1.00 58.56 361 VAL A CA 1
ATOM 2975 C C . VAL A 1 361 ? 12.659 -23.609 12.044 1.00 58.56 361 VAL A C 1
ATOM 2977 O O . VAL A 1 361 ? 12.597 -22.385 11.936 1.00 58.56 361 VAL A O 1
ATOM 2980 N N . ARG A 1 362 ? 13.831 -24.260 12.094 1.00 44.69 362 ARG A N 1
ATOM 2981 C CA . ARG A 1 362 ? 15.073 -23.612 11.652 1.00 44.69 362 ARG A CA 1
ATOM 2982 C C . ARG A 1 362 ? 14.925 -23.333 10.163 1.00 44.69 362 ARG A C 1
ATOM 2984 O O . ARG A 1 362 ? 14.969 -24.264 9.363 1.00 44.69 362 ARG A O 1
ATOM 2991 N N . LEU A 1 363 ? 14.736 -22.068 9.810 1.00 44.53 363 LEU A N 1
ATOM 2992 C CA . LEU A 1 363 ? 15.002 -21.604 8.456 1.00 44.53 363 LEU A CA 1
ATOM 2993 C C . LEU A 1 363 ? 16.519 -21.736 8.266 1.00 44.53 363 LEU A C 1
ATOM 2995 O O . LEU A 1 363 ? 17.284 -21.077 8.971 1.00 44.53 363 LEU A O 1
ATOM 2999 N N . GLY A 1 364 ? 16.913 -22.727 7.466 1.00 43.62 364 GLY A N 1
ATOM 3000 C CA . GLY A 1 364 ? 18.306 -23.044 7.152 1.00 43.62 364 GLY A CA 1
ATOM 3001 C C . GLY A 1 364 ? 18.913 -22.084 6.150 1.00 43.62 364 GLY A C 1
ATOM 3002 O O . GLY A 1 364 ? 18.136 -21.492 5.367 1.00 43.62 364 GLY A O 1
#

pLDDT: mean 86.19, std 11.34, range [43.62, 97.44]

Sequence (364 aa):
GYLAQLFRRNPAFRPVCLLPEKNRTLDDALVQEGLPSLGIQSASLARPSLQILKLVTAFLWDPVDPYKVLEFVSLPVKPLADDLATLLAGQMARTPGIRSEEWTRNVFRYFDQLNERAAYDRSVDPRAVRDQYEFWFERQRYPVDQTVPKEEVSRIFRYLQRWAVQAYDEDNSRGASLLVLSEQAKRIGEILETLPEPELTQLELERIVRTIYEPSPVVFQEAELGHLSYVYHPGGLTRSVDRLLWWNFVQNEPVYFFSRWYRQELDRLQQADACPDPPQLANDRLQWYRALPFLLAREQVVLVIPEQLYGENTNPHPLFGDLEAAFSNPEEITLDLEQASKDGPLARLFQYPPRKELPFVRLG